Protein AF-A0A812X3U0-F1 (afdb_monomer)

Mean predicted aligned error: 18.57 Å

Foldseek 3Di:
DCPPLVVVVVVLVVVVVVLVVCVQPPPDLVVCVVVLVVVVVVVVVCCVPPHPVCVSDDVVSVVVVVVSSCVSPDDDDDPVVVVVVVVCVPVDPCVLVVLDPVLLLQLLQVLCVVVVQKDFLVSSLVSCVVVVPSSPVDDNVSSVVSSVCVLFQQFWDFPAADPVRTTMIGGDDDAPPQWGAGSQAIWGWDDDPVVQKIKIHAGDNYSVVNVVVNVVLVVDVVVDDPVVSQVVQVVHPRIHMGGHDPPDPDPDD

Radius of gyration: 24.04 Å; Cα contacts (8 Å, |Δi|>4): 235; chains: 1; bounding box: 62×51×61 Å

pLDDT: mean 70.03, std 18.99, range [29.39, 97.31]

Organism: Symbiodinium pilosum (NCBI:txid2952)

Solvent-accessible surface area (backbone atoms only — not comparable to full-atom values): 14625 Å² total; per-residue (Å²): 140,71,74,62,63,64,50,51,55,50,49,52,56,49,50,53,49,50,55,53,50,47,68,74,66,72,59,64,66,72,72,45,46,61,54,51,54,48,51,53,46,54,51,51,54,41,43,75,73,76,43,66,57,78,78,77,41,63,66,72,60,53,53,51,53,51,53,53,50,54,69,71,66,61,80,96,80,60,77,70,50,56,60,49,45,56,60,50,68,65,43,80,53,77,61,65,81,60,60,44,80,63,57,60,48,49,32,54,51,50,53,35,50,75,50,73,44,49,40,34,68,66,57,51,50,52,50,50,69,76,34,57,72,58,70,43,98,54,50,71,67,55,51,53,54,52,51,62,47,53,67,41,33,73,56,31,35,81,77,49,59,48,100,84,70,45,61,25,29,26,76,38,78,85,67,60,89,49,45,42,60,40,81,81,26,17,25,11,46,45,78,40,76,94,72,43,27,30,46,31,41,33,79,21,82,42,66,67,58,15,48,53,46,37,52,50,54,50,53,44,61,74,72,43,54,74,69,54,43,53,55,51,39,62,71,37,82,71,26,42,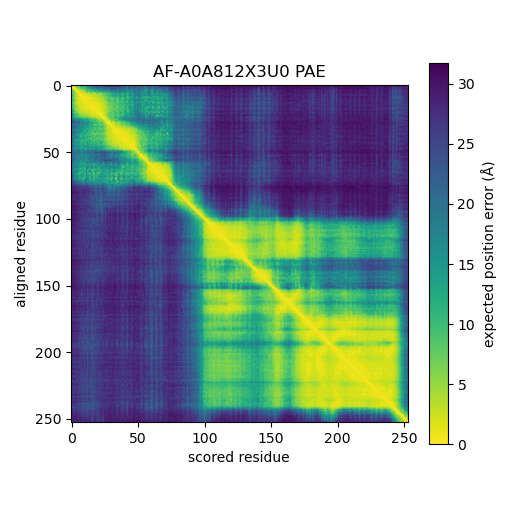77,43,80,47,78,76,75,81,72,80,78,82,126

Structure (mmCI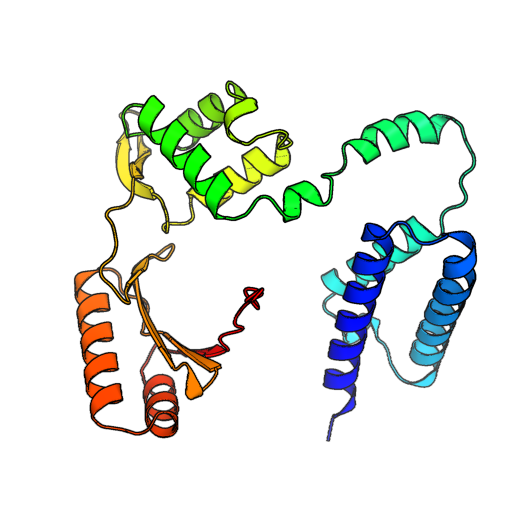F, N/CA/C/O backbone):
data_AF-A0A812X3U0-F1
#
_entry.id   AF-A0A812X3U0-F1
#
loop_
_atom_site.group_PDB
_atom_site.id
_atom_site.type_symbol
_atom_site.label_atom_id
_atom_site.label_alt_id
_atom_site.label_comp_id
_atom_site.label_asym_id
_atom_site.label_entity_id
_atom_site.label_seq_id
_atom_site.pdbx_PDB_ins_code
_atom_site.Cartn_x
_atom_site.Cartn_y
_atom_site.Cartn_z
_atom_site.occupancy
_atom_site.B_iso_or_equiv
_atom_site.auth_seq_id
_atom_site.auth_comp_id
_atom_site.auth_asym_id
_atom_site.auth_atom_id
_atom_site.pdbx_PDB_model_num
ATOM 1 N N . MET A 1 1 ? 21.342 22.285 -19.276 1.00 41.81 1 MET A N 1
ATOM 2 C CA . MET A 1 1 ? 22.183 21.533 -18.314 1.00 41.81 1 MET A CA 1
ATOM 3 C C . MET A 1 1 ? 21.825 21.965 -16.897 1.00 41.81 1 MET A C 1
ATOM 5 O O . MET A 1 1 ? 21.863 23.155 -16.640 1.00 41.81 1 MET A O 1
ATOM 9 N N . ALA A 1 2 ? 21.476 21.048 -15.987 1.00 39.25 2 ALA A N 1
ATOM 10 C CA . ALA A 1 2 ? 21.440 21.355 -14.547 1.00 39.25 2 ALA A CA 1
ATOM 11 C C . ALA A 1 2 ? 21.832 20.133 -13.682 1.00 39.25 2 ALA A C 1
ATOM 13 O O . ALA A 1 2 ? 21.031 19.660 -12.875 1.00 39.25 2 ALA A O 1
ATOM 14 N N . PRO A 1 3 ? 23.064 19.603 -13.827 1.00 46.22 3 PRO A N 1
ATOM 15 C CA . PRO A 1 3 ? 23.576 18.503 -12.998 1.00 46.22 3 PRO A CA 1
ATOM 16 C C . PRO A 1 3 ? 23.665 18.848 -11.495 1.00 46.22 3 PRO A C 1
ATOM 18 O O . PRO A 1 3 ? 23.732 17.954 -10.656 1.00 46.22 3 PRO A O 1
ATOM 21 N N . ALA A 1 4 ? 23.607 20.135 -11.135 1.00 50.34 4 ALA A N 1
ATOM 22 C CA . ALA A 1 4 ? 23.786 20.613 -9.766 1.00 50.34 4 ALA A CA 1
ATOM 23 C C . ALA A 1 4 ? 22.629 20.267 -8.801 1.00 50.34 4 ALA A C 1
ATOM 25 O O . ALA A 1 4 ? 22.883 19.940 -7.643 1.00 50.34 4 ALA A O 1
ATOM 26 N N . ARG A 1 5 ? 21.359 20.292 -9.243 1.00 51.72 5 ARG A N 1
ATOM 27 C CA . ARG A 1 5 ? 20.198 20.063 -8.346 1.00 51.72 5 ARG A CA 1
ATOM 28 C C . ARG A 1 5 ? 20.087 18.611 -7.875 1.00 51.72 5 ARG A C 1
ATOM 30 O O . ARG A 1 5 ? 19.814 18.356 -6.701 1.00 51.72 5 ARG A O 1
ATOM 37 N N . ASP A 1 6 ? 20.358 17.667 -8.771 1.00 59.75 6 ASP A N 1
ATOM 38 C CA . ASP A 1 6 ? 20.354 16.237 -8.451 1.00 59.75 6 ASP A CA 1
ATOM 39 C C . ASP A 1 6 ? 21.511 15.855 -7.525 1.00 59.75 6 ASP A C 1
ATOM 41 O O . ASP A 1 6 ? 21.340 15.040 -6.611 1.00 59.75 6 ASP A O 1
ATOM 45 N N . LEU A 1 7 ? 22.677 16.478 -7.720 1.00 56.06 7 LEU A N 1
ATOM 46 C CA . LEU A 1 7 ? 23.847 16.262 -6.876 1.00 56.06 7 LEU A CA 1
ATOM 47 C C . LEU A 1 7 ? 23.594 16.767 -5.449 1.00 56.06 7 LEU A C 1
ATOM 49 O O . LEU A 1 7 ? 23.842 16.045 -4.484 1.00 56.06 7 LEU A O 1
ATOM 53 N N . GLN A 1 8 ? 22.991 17.952 -5.314 1.00 54.44 8 GLN A N 1
ATOM 54 C CA . GLN A 1 8 ? 22.607 18.526 -4.022 1.00 54.44 8 GLN A CA 1
ATOM 55 C C . GLN A 1 8 ? 21.587 17.656 -3.277 1.00 54.44 8 GLN A C 1
ATOM 57 O O . GLN A 1 8 ? 21.724 17.428 -2.075 1.00 54.44 8 GLN A O 1
ATOM 62 N N . HIS A 1 9 ? 20.573 17.121 -3.967 1.00 60.66 9 HIS A N 1
ATOM 63 C CA . HIS A 1 9 ? 19.587 16.242 -3.333 1.00 60.66 9 HIS A CA 1
ATOM 64 C C . HIS A 1 9 ? 20.217 14.938 -2.819 1.00 60.66 9 HIS A C 1
ATOM 66 O O . HIS A 1 9 ? 19.921 14.485 -1.708 1.00 60.66 9 HIS A O 1
ATOM 72 N N . ARG A 1 10 ? 21.121 14.343 -3.606 1.00 64.38 10 ARG A N 1
ATOM 73 C CA . ARG A 1 10 ? 21.844 13.122 -3.223 1.00 64.38 10 ARG A CA 1
ATOM 74 C C . ARG A 1 10 ? 22.798 13.370 -2.056 1.00 64.38 10 ARG A C 1
ATOM 76 O O . ARG A 1 10 ? 22.776 12.586 -1.109 1.00 64.38 10 ARG A O 1
ATOM 83 N N . ALA A 1 11 ? 23.546 14.471 -2.081 1.00 63.50 11 ALA A N 1
ATOM 84 C CA . ALA A 1 11 ? 24.447 14.864 -0.999 1.00 63.50 11 ALA A CA 1
ATOM 85 C C . ALA A 1 11 ? 23.694 15.047 0.330 1.00 63.50 11 ALA A C 1
ATOM 87 O O . ALA A 1 11 ? 24.076 14.463 1.340 1.00 63.50 11 ALA A O 1
ATOM 88 N N . ARG A 1 12 ? 22.545 15.740 0.321 1.00 64.81 12 ARG A N 1
ATOM 89 C CA . ARG A 1 12 ? 21.693 15.933 1.514 1.00 64.81 12 ARG A CA 1
ATOM 90 C C . ARG A 1 12 ? 21.188 14.613 2.098 1.00 64.81 12 ARG A C 1
ATOM 92 O O . ARG A 1 12 ? 21.185 14.418 3.311 1.00 64.81 12 ARG A O 1
ATOM 99 N N . LYS A 1 13 ? 20.767 13.685 1.234 1.00 70.69 13 LYS A N 1
ATOM 100 C CA . LYS A 1 13 ? 20.283 12.364 1.657 1.00 70.69 13 LYS A CA 1
ATOM 101 C C . LYS A 1 13 ? 21.401 11.504 2.246 1.00 70.69 13 LYS A C 1
ATOM 103 O O . LYS A 1 13 ? 21.144 10.748 3.180 1.00 70.69 13 LYS A O 1
ATOM 108 N N . LEU A 1 14 ? 22.611 11.605 1.701 1.00 68.62 14 LEU A N 1
ATOM 109 C CA . LEU A 1 14 ? 23.792 10.928 2.234 1.00 68.62 14 LEU A CA 1
ATOM 110 C C . LEU A 1 14 ? 24.197 11.509 3.590 1.00 68.62 14 LEU A C 1
ATOM 112 O O . LEU A 1 14 ? 24.396 10.736 4.521 1.00 68.62 14 LEU A O 1
ATOM 116 N N . LEU A 1 15 ? 24.195 12.837 3.732 1.00 70.00 15 LEU A N 1
ATOM 117 C CA . LEU A 1 15 ? 24.482 13.512 4.998 1.00 70.00 15 LEU A CA 1
ATOM 118 C C . LEU A 1 15 ? 23.511 13.071 6.103 1.00 70.00 15 LEU A C 1
ATOM 120 O O . LEU A 1 15 ? 23.930 12.663 7.179 1.00 70.00 15 LEU A O 1
ATOM 124 N N . LEU A 1 16 ? 22.207 13.061 5.810 1.00 69.88 16 LEU A N 1
ATOM 125 C CA . LEU A 1 16 ? 21.189 12.631 6.770 1.00 69.88 16 LEU A CA 1
ATOM 126 C C . LEU A 1 16 ? 21.372 11.165 7.190 1.00 69.88 16 LEU A C 1
ATOM 128 O O . LEU A 1 16 ? 21.208 10.829 8.362 1.00 69.88 16 LEU A O 1
ATOM 132 N N . LYS A 1 17 ? 21.724 10.288 6.243 1.00 70.06 17 LYS A N 1
ATOM 133 C CA . LYS A 1 17 ? 22.013 8.880 6.536 1.00 70.06 17 LYS A CA 1
ATOM 134 C C . LYS A 1 17 ? 23.251 8.722 7.412 1.00 70.06 17 LYS A C 1
ATOM 136 O O . LYS A 1 17 ? 23.188 7.950 8.362 1.00 70.06 17 LYS A O 1
ATOM 141 N N . ALA A 1 18 ? 24.323 9.455 7.118 1.00 66.06 18 ALA A N 1
ATOM 142 C CA . ALA A 1 18 ? 25.551 9.431 7.906 1.00 66.06 18 ALA A CA 1
ATOM 143 C C . ALA A 1 18 ? 25.291 9.904 9.343 1.00 66.06 18 ALA A C 1
ATOM 145 O O . ALA A 1 18 ? 25.583 9.171 10.278 1.00 66.06 18 ALA A O 1
ATOM 146 N N . LEU A 1 19 ? 24.612 11.042 9.522 1.00 65.94 19 LEU A N 1
ATOM 147 C CA . LEU A 1 19 ? 24.246 11.568 10.845 1.00 65.94 19 LEU A CA 1
ATOM 148 C C . LEU A 1 19 ? 23.364 10.596 11.643 1.00 65.94 19 LEU A C 1
ATOM 150 O O . LEU A 1 19 ? 23.545 10.424 12.847 1.00 65.94 19 LEU A O 1
ATOM 154 N N . THR A 1 20 ? 22.417 9.934 10.973 1.00 65.50 20 THR A N 1
ATOM 155 C CA . THR A 1 20 ? 21.541 8.941 11.616 1.00 65.50 20 THR A CA 1
ATOM 156 C C . THR A 1 20 ? 22.320 7.687 12.018 1.00 65.50 20 THR A C 1
ATOM 158 O O . THR A 1 20 ? 22.124 7.169 13.117 1.00 65.50 20 THR A O 1
ATOM 161 N N . ALA A 1 21 ? 23.222 7.212 11.154 1.00 62.41 21 ALA A N 1
ATOM 162 C CA . ALA A 1 21 ? 24.090 6.076 11.444 1.00 62.41 21 ALA A CA 1
ATOM 163 C C . ALA A 1 21 ? 25.033 6.392 12.615 1.00 62.41 21 ALA A C 1
ATOM 165 O O . ALA A 1 21 ? 25.095 5.616 13.565 1.00 62.41 21 ALA A O 1
ATOM 166 N N . TRP A 1 22 ? 25.660 7.568 12.618 1.00 67.94 22 TRP A N 1
ATOM 167 C CA . TRP A 1 22 ? 26.539 8.015 13.699 1.00 67.94 22 TRP A CA 1
ATOM 168 C C . TRP A 1 22 ? 25.813 8.113 15.041 1.00 67.94 22 TRP A C 1
ATOM 170 O O . TRP A 1 22 ? 26.309 7.592 16.036 1.00 67.94 22 TRP A O 1
ATOM 180 N N . ARG A 1 23 ? 24.584 8.650 15.057 1.00 59.56 23 ARG A N 1
ATOM 181 C CA . ARG A 1 23 ? 23.727 8.672 16.255 1.00 59.56 23 ARG A CA 1
ATOM 182 C C . ARG A 1 23 ? 23.430 7.273 16.805 1.00 59.56 23 ARG A C 1
ATOM 184 O O . ARG A 1 23 ? 23.295 7.113 18.011 1.00 59.56 23 ARG A O 1
ATOM 191 N N . SER A 1 24 ? 23.287 6.274 15.934 1.00 58.16 24 SER A N 1
ATOM 192 C CA . SER A 1 24 ? 22.957 4.900 16.342 1.00 58.16 24 SER A CA 1
ATOM 193 C C . SER A 1 24 ? 24.149 4.077 16.841 1.00 58.16 24 SER A C 1
ATOM 195 O O . SER A 1 24 ? 23.932 3.098 17.542 1.00 58.16 24 SER A O 1
ATOM 197 N N . HIS A 1 25 ? 25.381 4.469 16.503 1.00 60.94 25 HIS A N 1
ATOM 198 C CA . HIS A 1 25 ? 26.594 3.695 16.797 1.00 60.94 25 HIS A CA 1
ATOM 199 C C . HIS A 1 25 ? 27.421 4.259 17.967 1.00 60.94 25 HIS A C 1
ATOM 201 O O . HIS A 1 25 ? 28.509 3.762 18.225 1.00 60.94 25 HIS A O 1
ATOM 207 N N . GLY A 1 26 ? 26.919 5.274 18.685 1.00 53.22 26 GLY A N 1
ATOM 208 C CA . GLY A 1 26 ? 27.548 5.758 19.923 1.00 53.22 26 GLY A CA 1
ATOM 209 C C . GLY A 1 26 ? 28.951 6.341 19.738 1.00 53.22 26 GLY A C 1
ATOM 210 O O . GLY A 1 26 ? 29.764 6.260 20.652 1.00 53.22 26 GLY A O 1
ATOM 211 N N . PHE A 1 27 ? 29.243 6.893 18.558 1.00 61.78 27 PHE A N 1
ATOM 212 C CA . PHE A 1 27 ? 30.541 7.499 18.280 1.00 61.78 27 PHE A CA 1
ATOM 213 C C . PHE A 1 27 ? 30.833 8.672 19.222 1.00 61.78 27 PHE A C 1
ATOM 215 O O . PHE A 1 27 ? 29.923 9.415 19.594 1.00 61.78 27 PHE A O 1
ATOM 222 N N . ASP A 1 28 ? 32.116 8.841 19.545 1.00 61.19 28 ASP A N 1
ATOM 223 C CA . ASP A 1 28 ? 32.631 9.929 20.370 1.00 61.19 28 ASP A CA 1
ATOM 224 C C . ASP A 1 28 ? 32.168 11.297 19.836 1.00 61.19 28 ASP A C 1
ATOM 226 O O . ASP A 1 28 ? 32.542 11.750 18.747 1.00 61.19 28 ASP A O 1
ATOM 230 N N . CYS A 1 29 ? 31.298 11.934 20.618 1.00 54.72 29 CYS A N 1
ATOM 231 C CA . CYS A 1 29 ? 30.675 13.210 20.299 1.00 54.72 29 CYS A CA 1
ATOM 232 C C . CYS A 1 29 ? 31.707 14.337 20.148 1.00 54.72 29 CYS A C 1
ATOM 234 O O . CYS A 1 29 ? 31.461 15.284 19.395 1.00 54.72 29 CYS A O 1
ATOM 236 N N . ASP A 1 30 ? 32.862 14.230 20.811 1.00 55.75 30 ASP A N 1
ATOM 237 C CA . ASP A 1 30 ? 33.890 15.268 20.817 1.00 55.75 30 ASP A CA 1
ATOM 238 C C . ASP A 1 30 ? 34.722 15.229 19.535 1.00 55.75 30 ASP A C 1
ATOM 240 O O . ASP A 1 30 ? 34.936 16.270 18.909 1.00 55.75 30 ASP A O 1
ATOM 244 N N . ALA A 1 31 ? 35.062 14.029 19.061 1.00 56.62 31 ALA A N 1
ATOM 245 C CA . ALA A 1 31 ? 35.708 13.822 17.766 1.00 56.62 31 ALA A CA 1
ATOM 246 C C . ALA A 1 31 ? 34.801 14.225 16.583 1.00 56.62 31 ALA A C 1
ATOM 248 O O . ALA A 1 31 ? 35.265 14.756 15.570 1.00 56.62 31 ALA A O 1
ATOM 249 N N . ILE A 1 32 ? 33.485 14.018 16.709 1.00 60.34 32 ILE A N 1
ATOM 250 C CA . ILE A 1 32 ? 32.504 14.340 15.662 1.00 60.34 32 ILE A CA 1
ATOM 251 C C . ILE A 1 32 ? 32.190 15.838 15.594 1.00 60.34 32 ILE A C 1
ATOM 253 O O . ILE A 1 32 ? 31.901 16.350 14.510 1.00 60.34 32 ILE A O 1
ATOM 257 N N . ARG A 1 33 ? 32.275 16.568 16.709 1.00 62.50 33 ARG A N 1
ATOM 258 C CA . ARG A 1 33 ? 31.980 18.007 16.767 1.00 62.50 33 ARG A CA 1
ATOM 259 C C . ARG A 1 33 ? 32.815 18.820 15.779 1.00 62.50 33 ARG A C 1
ATOM 261 O O . ARG A 1 33 ? 32.239 19.585 15.009 1.00 62.50 33 ARG A O 1
ATOM 268 N N . HIS A 1 34 ? 34.121 18.570 15.694 1.00 61.38 34 HIS A N 1
ATOM 269 C CA . HIS A 1 34 ? 34.990 19.248 14.724 1.00 61.38 34 HIS A CA 1
ATOM 270 C C . HIS A 1 34 ? 34.567 18.976 13.265 1.00 61.38 34 HIS A C 1
ATOM 272 O O . HIS A 1 34 ? 34.564 19.877 12.424 1.00 61.38 34 HIS A O 1
ATOM 278 N N . ILE A 1 35 ? 34.140 17.743 12.963 1.00 67.31 35 ILE A N 1
ATOM 279 C CA . ILE A 1 35 ? 33.650 17.346 11.633 1.00 67.31 35 ILE A CA 1
ATOM 280 C C . ILE A 1 35 ? 32.312 18.032 11.323 1.00 67.31 35 ILE A C 1
ATOM 282 O O . ILE A 1 35 ? 32.120 18.535 10.216 1.00 67.31 35 ILE A O 1
ATOM 286 N N . LEU A 1 36 ? 31.390 18.098 12.286 1.00 66.12 36 LEU A N 1
ATOM 287 C CA . LEU A 1 36 ? 30.095 18.763 12.119 1.00 66.12 36 LEU A CA 1
ATOM 288 C C . LEU A 1 36 ? 30.241 20.274 11.944 1.00 66.12 36 LEU A C 1
ATOM 290 O O . LEU A 1 36 ? 29.594 20.852 11.071 1.00 66.12 36 LEU A O 1
ATOM 294 N N . GLU A 1 37 ? 31.124 20.906 12.711 1.00 72.25 37 GLU A N 1
ATOM 295 C CA . GLU A 1 37 ? 31.462 22.321 12.565 1.00 72.25 37 GLU A CA 1
ATOM 296 C C . GLU A 1 37 ? 32.106 22.611 11.208 1.00 72.25 37 GLU A C 1
ATOM 298 O O . GLU A 1 37 ? 31.816 23.640 10.593 1.00 72.25 37 GLU A O 1
ATOM 303 N N . HIS A 1 38 ? 32.962 21.708 10.721 1.00 69.19 38 HIS A N 1
ATOM 304 C CA . HIS A 1 38 ? 33.550 21.803 9.390 1.00 69.19 38 HIS A CA 1
ATOM 305 C C . HIS A 1 38 ? 32.480 21.676 8.296 1.00 69.19 38 HIS A C 1
ATOM 307 O O . HIS A 1 38 ? 32.403 22.525 7.412 1.00 69.19 38 HIS A O 1
ATOM 313 N N . VAL A 1 39 ? 31.586 20.686 8.383 1.00 66.94 39 VAL A N 1
ATOM 314 C CA . VAL A 1 39 ? 30.465 20.507 7.444 1.00 66.94 39 VAL A CA 1
ATOM 315 C C . VAL A 1 39 ? 29.526 21.716 7.457 1.00 66.94 39 VAL A C 1
ATOM 317 O O . VAL A 1 39 ? 29.108 22.185 6.401 1.00 66.94 39 VAL A O 1
ATOM 320 N N . GLN A 1 40 ? 29.207 22.261 8.631 1.00 68.31 40 GLN A N 1
ATOM 321 C CA . GLN A 1 40 ? 28.358 23.445 8.753 1.00 68.31 40 GLN A CA 1
ATOM 322 C C . GLN A 1 40 ? 29.026 24.696 8.165 1.00 68.31 40 GLN A C 1
ATOM 324 O O . GLN A 1 40 ? 28.335 25.541 7.594 1.00 68.31 40 GLN A O 1
ATOM 329 N N . ARG A 1 41 ? 30.353 24.829 8.290 1.00 72.00 41 ARG A N 1
ATOM 330 C CA . ARG A 1 41 ? 31.131 25.876 7.609 1.00 72.00 41 ARG A CA 1
ATOM 331 C C . ARG A 1 41 ? 31.090 25.698 6.092 1.00 72.00 41 ARG A C 1
ATOM 333 O O . ARG A 1 41 ? 30.689 26.623 5.404 1.00 72.00 41 ARG A O 1
ATOM 340 N N . GLN A 1 42 ? 31.343 24.492 5.584 1.00 63.81 42 GLN A N 1
ATOM 341 C CA . GLN A 1 42 ? 31.272 24.184 4.148 1.00 63.81 42 GLN A CA 1
ATOM 342 C C . GLN A 1 42 ? 29.881 24.452 3.547 1.00 63.81 42 GLN A C 1
ATOM 344 O O . GLN A 1 42 ? 29.774 24.963 2.435 1.00 63.81 42 GLN A O 1
ATOM 349 N N . ILE A 1 43 ? 28.804 24.149 4.283 1.00 63.94 43 ILE A N 1
ATOM 350 C CA . ILE A 1 43 ? 27.432 24.470 3.858 1.00 63.94 43 ILE A CA 1
ATOM 351 C C . ILE A 1 43 ? 27.230 25.987 3.782 1.00 63.94 43 ILE A C 1
ATOM 353 O O . ILE A 1 43 ? 26.696 26.463 2.784 1.00 63.94 43 ILE A O 1
ATOM 357 N N . ARG A 1 44 ? 27.680 26.742 4.793 1.00 66.44 44 ARG A N 1
ATOM 358 C CA . ARG A 1 44 ? 27.586 28.212 4.809 1.00 66.44 44 ARG A CA 1
ATOM 359 C C . ARG A 1 44 ? 28.392 28.855 3.681 1.00 66.44 44 ARG A C 1
ATOM 361 O O . ARG A 1 44 ? 27.860 29.698 2.965 1.00 66.44 44 ARG A O 1
ATOM 368 N N . ASP A 1 45 ? 29.626 28.410 3.471 1.00 65.44 45 ASP A N 1
ATOM 369 C CA . ASP A 1 45 ? 30.496 28.911 2.404 1.00 65.44 45 ASP A CA 1
ATOM 370 C C . ASP A 1 45 ? 29.900 28.618 1.020 1.00 65.44 45 ASP A C 1
ATOM 372 O O . ASP A 1 45 ? 29.939 29.456 0.120 1.00 65.44 45 ASP A O 1
ATOM 376 N N . PHE A 1 46 ? 29.288 27.443 0.846 1.00 57.59 46 PHE A N 1
ATOM 377 C CA . PHE A 1 46 ? 28.594 27.079 -0.385 1.00 57.59 46 PHE A CA 1
ATOM 378 C C . PHE A 1 46 ? 27.311 27.902 -0.604 1.00 57.59 46 PHE A C 1
ATOM 380 O O . PHE A 1 46 ? 27.048 28.332 -1.729 1.00 57.59 46 PHE A O 1
ATOM 387 N N . GLU A 1 47 ? 26.526 28.158 0.449 1.00 60.00 47 GLU A N 1
ATOM 388 C CA . GLU A 1 47 ? 25.348 29.039 0.398 1.00 60.00 47 GLU A CA 1
ATOM 389 C C . GLU A 1 47 ? 25.708 30.470 -0.002 1.00 60.00 47 GLU A C 1
ATOM 391 O O . GLU A 1 47 ? 24.996 31.076 -0.803 1.00 60.00 47 GLU A O 1
ATOM 396 N N . GLN A 1 48 ? 26.830 30.983 0.508 1.00 60.91 48 GLN A N 1
ATOM 397 C CA . GLN A 1 48 ? 27.334 32.317 0.188 1.00 60.91 48 GLN A CA 1
ATOM 398 C C . GLN A 1 48 ? 27.909 32.416 -1.232 1.00 60.91 48 GLN A C 1
ATOM 400 O O . GLN A 1 48 ? 27.753 33.451 -1.874 1.00 60.91 48 GLN A O 1
ATOM 405 N N . ARG A 1 49 ? 28.572 31.363 -1.733 1.00 55.69 49 ARG A N 1
ATOM 406 C CA . ARG A 1 49 ? 29.308 31.403 -3.012 1.00 55.69 49 ARG A CA 1
ATOM 407 C C . ARG A 1 49 ? 28.524 30.904 -4.229 1.00 55.69 49 ARG A C 1
ATOM 409 O O . ARG A 1 49 ? 28.815 31.354 -5.331 1.00 55.69 49 ARG A O 1
ATOM 416 N N . ALA A 1 50 ? 27.594 29.953 -4.079 1.00 51.72 50 ALA A N 1
ATOM 417 C CA . ALA A 1 50 ? 27.084 29.181 -5.224 1.00 51.72 50 ALA A CA 1
ATOM 418 C C . ALA A 1 50 ? 25.564 28.915 -5.261 1.00 51.72 50 ALA A C 1
ATOM 420 O O . ALA A 1 50 ? 25.076 28.403 -6.273 1.00 51.72 50 ALA A O 1
ATOM 421 N N . GLY A 1 51 ? 24.777 29.252 -4.231 1.00 51.25 51 GLY A N 1
ATOM 422 C CA . GLY A 1 51 ? 23.317 29.219 -4.371 1.00 51.25 51 GLY A CA 1
ATOM 423 C C . GLY A 1 51 ? 22.494 29.186 -3.086 1.00 51.25 51 GLY A C 1
ATOM 424 O O . GLY A 1 51 ? 22.870 28.594 -2.079 1.00 51.25 51 GLY A O 1
ATOM 425 N N . GLN A 1 52 ? 21.290 29.758 -3.184 1.00 55.38 52 GLN A N 1
ATOM 426 C CA . GLN A 1 52 ? 20.257 29.803 -2.146 1.00 55.38 52 GLN A CA 1
ATOM 427 C C . GLN A 1 52 ? 19.683 28.395 -1.863 1.00 55.38 52 GLN A C 1
ATOM 429 O O . GLN A 1 52 ? 18.615 28.019 -2.354 1.00 55.38 52 GLN A O 1
ATOM 434 N N . LEU A 1 53 ? 20.393 27.581 -1.073 1.00 52.25 53 LEU A N 1
ATOM 435 C CA . LEU A 1 53 ? 19.985 26.217 -0.687 1.00 52.25 53 LEU A CA 1
ATOM 436 C C . LEU A 1 53 ? 18.597 26.161 -0.038 1.00 52.25 53 LEU A C 1
ATOM 438 O O . LEU A 1 53 ? 17.859 25.204 -0.282 1.00 52.25 53 LEU A O 1
ATOM 442 N N . HIS A 1 54 ? 18.237 27.189 0.733 1.00 50.09 54 HIS A N 1
ATOM 443 C CA . HIS A 1 54 ? 16.923 27.340 1.360 1.00 50.09 54 HIS A CA 1
ATOM 444 C C . HIS A 1 54 ? 15.776 27.464 0.339 1.00 50.09 54 HIS A C 1
ATOM 446 O O . HIS A 1 54 ? 14.665 27.032 0.632 1.00 50.09 54 HIS A O 1
ATOM 452 N N . LEU A 1 55 ? 16.039 27.965 -0.877 1.00 46.50 55 LEU A N 1
ATOM 453 C CA . LEU A 1 55 ? 15.052 28.032 -1.966 1.00 46.50 55 LEU A CA 1
ATOM 454 C C . LEU A 1 55 ? 14.996 26.750 -2.813 1.00 46.50 55 LEU A C 1
ATOM 456 O O . LEU A 1 55 ? 13.994 26.481 -3.471 1.00 46.50 55 LEU A O 1
ATOM 460 N N . ALA A 1 56 ? 16.057 25.937 -2.809 1.00 46.94 56 ALA A N 1
ATOM 461 C CA . ALA A 1 56 ? 16.167 24.706 -3.602 1.00 46.94 56 ALA A CA 1
ATOM 462 C C . ALA A 1 56 ? 15.854 23.417 -2.806 1.00 46.94 56 ALA A C 1
ATOM 464 O O . ALA A 1 56 ? 16.121 22.303 -3.274 1.00 46.94 56 ALA A O 1
ATOM 465 N N . ALA A 1 57 ? 15.316 23.539 -1.592 1.00 47.66 57 ALA A N 1
ATOM 466 C CA . ALA A 1 57 ? 14.846 22.437 -0.759 1.00 47.66 57 ALA A CA 1
ATOM 467 C C . ALA A 1 57 ? 13.389 22.686 -0.345 1.00 47.66 57 ALA A C 1
ATOM 469 O O . ALA A 1 57 ? 13.013 23.810 -0.039 1.00 47.66 57 ALA A O 1
ATOM 470 N N . SER A 1 58 ? 12.551 21.643 -0.280 1.00 54.31 58 SER A N 1
ATOM 471 C CA . SER A 1 58 ? 11.254 21.785 0.394 1.00 54.31 58 SER A CA 1
ATOM 472 C C . SER A 1 58 ? 11.513 22.169 1.854 1.00 54.31 58 SER A C 1
ATOM 474 O O . SER A 1 58 ? 12.273 21.452 2.517 1.00 54.31 58 SER A O 1
ATOM 476 N N . ALA A 1 59 ? 10.867 23.223 2.360 1.00 50.41 59 ALA A N 1
ATOM 477 C CA . ALA A 1 59 ? 11.072 23.782 3.705 1.00 50.41 59 ALA A CA 1
ATOM 478 C C . ALA A 1 59 ? 11.189 22.716 4.816 1.00 50.41 59 ALA A C 1
ATOM 480 O O . ALA A 1 59 ? 12.035 22.803 5.701 1.00 50.41 59 ALA A O 1
ATOM 481 N N . LYS A 1 60 ? 10.415 21.630 4.703 1.00 47.28 60 LYS A N 1
ATOM 482 C CA . LYS A 1 60 ? 10.405 20.489 5.630 1.00 47.28 60 LYS A CA 1
ATOM 483 C C . LYS A 1 60 ? 11.753 19.769 5.793 1.00 47.28 60 LYS A C 1
ATOM 485 O O . LYS A 1 60 ? 12.080 19.328 6.889 1.00 47.28 60 LYS A O 1
ATOM 490 N N . VAL A 1 61 ? 12.523 19.611 4.717 1.00 54.69 61 VAL A N 1
ATOM 491 C CA . VAL A 1 61 ? 13.811 18.888 4.750 1.00 54.69 61 VAL A CA 1
ATOM 492 C C . VAL A 1 61 ? 14.913 19.783 5.306 1.00 54.69 61 VAL A C 1
ATOM 494 O O . VAL A 1 61 ? 15.756 19.310 6.063 1.00 54.69 61 VAL A O 1
ATOM 497 N N . TRP A 1 62 ? 14.874 21.074 4.980 1.00 58.06 62 TRP A N 1
ATOM 498 C CA . TRP A 1 62 ? 15.807 22.057 5.521 1.00 58.06 62 TRP A CA 1
ATOM 499 C C . TRP A 1 62 ? 15.645 22.217 7.036 1.00 58.06 62 TRP A C 1
ATOM 501 O O . TRP A 1 62 ? 16.617 22.090 7.778 1.00 58.06 62 TRP A O 1
ATOM 511 N N . LEU A 1 63 ? 14.398 22.334 7.502 1.00 57.81 63 LEU A N 1
ATOM 512 C CA . LEU A 1 63 ? 14.069 22.372 8.928 1.00 57.81 63 LEU A CA 1
ATOM 513 C C . LEU A 1 63 ? 14.537 21.116 9.678 1.00 57.81 63 LEU A C 1
ATOM 515 O O . LEU A 1 63 ? 15.004 21.211 10.809 1.00 57.81 63 LEU A O 1
ATOM 519 N N . ALA A 1 64 ? 14.455 19.935 9.056 1.00 63.56 64 ALA A N 1
ATOM 520 C CA . ALA A 1 64 ? 14.926 18.694 9.671 1.00 63.56 64 ALA A CA 1
ATOM 521 C C . ALA A 1 64 ? 16.456 18.656 9.833 1.00 63.56 64 ALA A C 1
ATOM 523 O O . ALA A 1 64 ? 16.950 18.171 10.850 1.00 63.56 64 ALA A O 1
ATOM 524 N N . ILE A 1 65 ? 17.199 19.186 8.855 1.00 62.31 65 ILE A N 1
ATOM 525 C CA . ILE A 1 65 ? 18.665 19.282 8.909 1.00 62.31 65 ILE A CA 1
ATOM 526 C C . ILE A 1 65 ? 19.091 20.291 9.980 1.00 62.31 65 ILE A C 1
ATOM 528 O O . ILE A 1 65 ? 19.935 19.967 10.813 1.00 62.31 65 ILE A O 1
ATOM 532 N N . GLN A 1 66 ? 18.468 21.474 10.010 1.00 62.69 66 GLN A N 1
ATOM 533 C CA . GLN A 1 66 ? 18.749 22.489 11.027 1.00 62.69 66 GLN A CA 1
ATOM 534 C C . GLN A 1 66 ? 18.463 21.965 12.437 1.00 62.69 66 GLN A C 1
ATOM 536 O O . GLN A 1 66 ? 19.332 22.038 13.299 1.00 62.69 66 GLN A O 1
ATOM 541 N N . LYS A 1 67 ? 17.300 21.339 12.659 1.00 64.38 67 LYS A N 1
ATOM 542 C CA . LYS A 1 67 ? 16.929 20.784 13.970 1.00 64.38 67 LYS A CA 1
ATOM 543 C C . LYS A 1 67 ? 17.911 19.713 14.455 1.00 64.38 67 LYS A C 1
ATOM 545 O O . LYS A 1 67 ? 18.235 19.674 15.639 1.00 64.38 67 LYS A O 1
ATOM 550 N N . ALA A 1 68 ? 18.395 18.857 13.553 1.00 62.88 68 ALA A N 1
ATOM 551 C CA . ALA A 1 68 ? 19.382 17.835 13.890 1.00 62.88 68 ALA A CA 1
ATOM 552 C C . ALA A 1 68 ? 20.744 18.443 14.258 1.00 62.88 68 ALA A C 1
ATOM 554 O O . ALA A 1 68 ? 21.351 18.009 15.231 1.00 62.88 68 ALA A O 1
ATOM 555 N N . LEU A 1 69 ? 21.198 19.467 13.529 1.00 63.59 69 LEU A N 1
ATOM 556 C CA . LEU A 1 69 ? 22.456 20.159 13.821 1.00 63.59 69 LEU A CA 1
ATOM 557 C C . LEU A 1 69 ? 22.389 20.941 15.136 1.00 63.59 69 LEU A C 1
ATOM 559 O O . LEU A 1 69 ? 23.273 20.794 15.971 1.00 63.59 69 LEU A O 1
ATOM 563 N N . THR A 1 70 ? 21.321 21.707 15.368 1.00 63.88 70 THR A N 1
ATOM 564 C CA . THR A 1 70 ? 21.137 22.457 16.619 1.00 63.88 70 THR A CA 1
ATOM 565 C C . THR A 1 70 ? 21.097 21.527 17.830 1.00 63.88 70 THR A C 1
ATOM 567 O O . THR A 1 70 ? 21.716 21.820 18.845 1.00 63.88 70 THR A O 1
ATOM 570 N N . SER A 1 71 ? 20.438 20.369 17.711 1.00 61.72 71 SER A N 1
ATOM 571 C CA . SER A 1 71 ? 20.396 19.365 18.781 1.00 61.72 71 SER A CA 1
ATOM 572 C C . SER A 1 71 ? 21.757 18.732 19.086 1.00 61.72 71 SER A C 1
ATOM 574 O O . S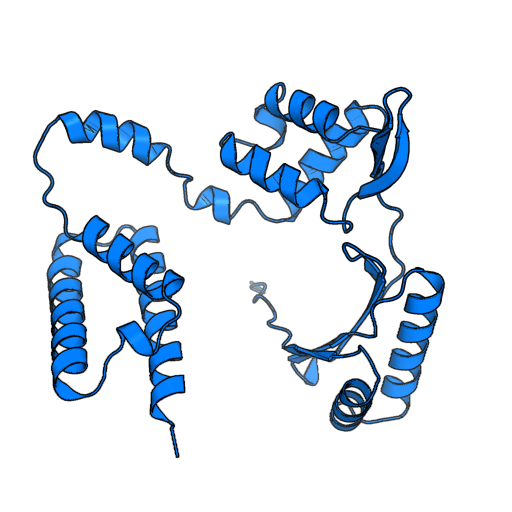ER A 1 71 ? 21.939 18.241 20.195 1.00 61.72 71 SER A O 1
ATOM 576 N N . LEU A 1 72 ? 22.676 18.687 18.119 1.00 57.38 72 LEU A N 1
ATOM 577 C CA . LEU A 1 72 ? 24.016 18.115 18.295 1.00 57.38 72 LEU A CA 1
ATOM 578 C C . LEU A 1 72 ? 25.033 19.143 18.808 1.00 57.38 72 LEU A C 1
ATOM 580 O O . LEU A 1 72 ? 26.054 18.753 19.361 1.00 57.38 72 LEU A O 1
ATOM 584 N N . LEU A 1 73 ? 24.755 20.437 18.628 1.00 53.59 73 LEU A N 1
ATOM 585 C CA . LEU A 1 73 ? 25.664 21.537 18.959 1.00 53.59 73 LEU A CA 1
ATOM 586 C C . LEU A 1 73 ? 25.315 22.267 20.268 1.00 53.59 73 LEU A C 1
ATOM 588 O O . LEU A 1 73 ? 26.057 23.162 20.664 1.00 53.59 73 LEU A O 1
ATOM 592 N N . GLN A 1 74 ? 24.206 21.936 20.943 1.00 59.41 74 GLN A N 1
ATOM 593 C CA . GLN A 1 74 ? 23.847 22.597 22.204 1.00 59.41 74 GLN A CA 1
ATOM 594 C C . GLN A 1 74 ? 24.813 22.221 23.351 1.00 59.41 74 GLN A C 1
ATOM 596 O O . GLN A 1 74 ? 25.017 21.029 23.603 1.00 59.41 74 GLN A O 1
ATOM 601 N N . PRO A 1 75 ? 25.383 23.209 24.074 1.00 44.66 75 PRO A N 1
ATOM 602 C CA . PRO A 1 75 ? 26.231 22.964 25.239 1.00 44.66 75 PRO A CA 1
ATOM 603 C C . PRO A 1 75 ? 25.434 22.325 26.381 1.00 44.66 75 PRO A C 1
ATOM 605 O O . PRO A 1 75 ? 24.396 22.839 26.794 1.00 44.66 75 PRO A O 1
ATOM 608 N N . ARG A 1 76 ? 25.938 21.209 26.918 1.00 49.41 76 ARG A N 1
ATOM 609 C CA . ARG A 1 76 ? 25.400 20.556 28.119 1.00 49.41 76 ARG A CA 1
ATOM 610 C C . ARG A 1 76 ? 25.746 21.378 29.363 1.00 49.41 76 ARG A C 1
ATOM 612 O O . ARG A 1 76 ? 26.752 21.091 29.999 1.00 49.41 76 ARG A O 1
ATOM 619 N N . GLN A 1 77 ? 24.940 22.371 29.723 1.00 42.75 77 GLN A N 1
ATOM 620 C CA . GLN A 1 77 ? 24.995 22.958 31.065 1.00 42.75 77 GLN A CA 1
ATOM 621 C C . GLN A 1 77 ? 23.595 23.284 31.571 1.00 42.75 77 GLN A C 1
ATOM 623 O O . GLN A 1 77 ? 23.008 24.272 31.144 1.00 42.75 77 GLN A O 1
ATOM 628 N N . THR A 1 78 ? 23.077 22.410 32.438 1.00 41.94 78 THR A N 1
ATOM 629 C CA . THR A 1 78 ? 22.277 22.658 33.660 1.00 41.94 78 THR A CA 1
ATOM 630 C C . THR A 1 78 ? 21.509 21.386 34.025 1.00 41.94 78 THR A C 1
ATOM 632 O O . THR A 1 78 ? 21.093 20.625 33.153 1.00 41.94 78 THR A O 1
ATOM 635 N N . GLU A 1 79 ? 21.357 21.135 35.323 1.00 47.34 79 GLU A N 1
ATOM 636 C CA . GLU A 1 79 ? 20.754 19.929 35.915 1.00 47.34 79 GLU A CA 1
ATOM 637 C C . GLU A 1 79 ? 19.257 19.754 35.570 1.00 47.34 79 GLU A C 1
ATOM 639 O O . GLU A 1 79 ? 18.736 18.642 35.599 1.00 47.34 79 GLU A O 1
ATOM 644 N N . GLU A 1 80 ? 18.579 20.794 35.065 1.00 42.59 80 GLU A N 1
ATOM 645 C CA . GLU A 1 80 ? 17.265 20.667 34.397 1.00 42.59 80 GLU A CA 1
ATOM 646 C C . GLU A 1 80 ? 17.322 19.795 33.125 1.00 42.59 80 GLU A C 1
ATOM 648 O O . GLU A 1 80 ? 16.324 19.211 32.682 1.00 42.59 80 GLU A O 1
ATOM 653 N N . GLY A 1 81 ? 18.525 19.642 32.568 1.00 39.38 81 GLY A N 1
ATOM 654 C CA . GLY A 1 81 ? 18.857 18.729 31.492 1.00 39.38 81 GLY A CA 1
ATOM 655 C C . GLY A 1 81 ? 18.684 17.260 31.863 1.00 39.38 81 GLY A C 1
ATOM 656 O O . GLY A 1 81 ? 18.403 16.480 30.964 1.00 39.38 81 GLY A O 1
ATOM 657 N N . GLU A 1 82 ? 18.763 16.846 33.132 1.00 38.12 82 GLU A N 1
ATOM 658 C CA . GLU A 1 82 ? 18.528 15.440 33.500 1.00 38.12 82 GLU A CA 1
ATOM 659 C C . GLU A 1 82 ? 17.047 15.069 33.467 1.00 38.12 82 GLU A C 1
ATOM 661 O O . GLU A 1 82 ? 16.702 13.999 32.964 1.00 38.12 82 GLU A O 1
ATOM 666 N N . VAL A 1 83 ? 16.152 15.983 33.853 1.00 43.25 83 VAL A N 1
ATOM 667 C CA . VAL A 1 83 ? 14.699 15.786 33.710 1.00 43.25 83 VAL A CA 1
ATOM 668 C C . VAL A 1 83 ? 14.295 15.837 32.231 1.00 43.25 83 VAL A C 1
ATOM 670 O O . VAL A 1 83 ? 13.464 15.044 31.776 1.00 43.25 83 VAL A O 1
ATOM 673 N N . ALA A 1 84 ? 14.937 16.699 31.435 1.00 41.84 84 ALA A N 1
ATOM 674 C CA . ALA A 1 84 ? 14.769 16.719 29.983 1.00 41.84 84 ALA A CA 1
ATOM 675 C C . ALA A 1 84 ? 15.378 15.479 29.302 1.00 41.84 84 ALA A C 1
ATOM 677 O O . ALA A 1 84 ? 14.787 14.970 28.356 1.00 41.84 84 ALA A O 1
ATOM 678 N N . ILE A 1 85 ? 16.495 14.93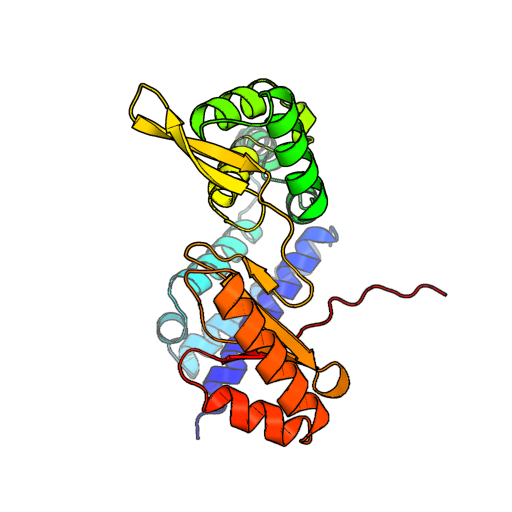4 29.799 1.00 41.19 85 ILE A N 1
ATOM 679 C CA . ILE A 1 85 ? 17.111 13.676 29.346 1.00 41.19 85 ILE A CA 1
ATOM 680 C C . ILE A 1 85 ? 16.277 12.476 29.793 1.00 41.19 85 ILE A C 1
ATOM 682 O O . ILE A 1 85 ? 16.230 11.501 29.059 1.00 41.19 85 ILE A O 1
ATOM 686 N N . GLN A 1 86 ? 15.547 12.519 30.906 1.00 42.09 86 GLN A N 1
ATOM 687 C CA . GLN A 1 86 ? 14.577 11.476 31.255 1.00 42.09 86 GLN A CA 1
ATOM 688 C C . GLN A 1 86 ? 13.334 11.544 30.360 1.00 42.09 86 GLN A C 1
ATOM 690 O O . GLN A 1 86 ? 12.882 10.509 29.871 1.00 42.09 86 GLN A O 1
ATOM 695 N N . ARG A 1 87 ? 12.857 12.750 30.022 1.00 38.34 87 ARG A N 1
ATOM 696 C CA . ARG A 1 87 ? 11.787 12.954 29.026 1.00 38.34 87 ARG A CA 1
ATOM 697 C C . ARG A 1 87 ? 12.238 12.691 27.577 1.00 38.34 87 ARG A C 1
ATOM 699 O O . ARG A 1 87 ? 11.416 12.319 26.750 1.00 38.34 87 ARG A O 1
ATOM 706 N N . LEU A 1 88 ? 13.532 12.805 27.259 1.00 39.75 88 LEU A N 1
ATOM 707 C CA . LEU A 1 88 ? 14.116 12.509 25.937 1.00 39.75 88 LEU A CA 1
ATOM 708 C C . LEU A 1 88 ? 14.733 11.105 25.829 1.00 39.75 88 LEU A C 1
ATOM 710 O O . LEU A 1 88 ? 14.897 10.611 24.717 1.00 39.75 88 LEU A O 1
ATOM 714 N N . ARG A 1 89 ? 15.006 10.408 26.940 1.00 38.34 89 ARG A N 1
ATOM 715 C CA . ARG A 1 89 ? 15.199 8.944 26.985 1.00 38.34 89 ARG A CA 1
ATOM 716 C C . ARG A 1 89 ? 13.886 8.212 26.699 1.00 38.34 89 ARG A C 1
ATOM 718 O O . ARG A 1 89 ? 13.927 7.077 26.242 1.00 38.34 89 ARG A O 1
ATOM 725 N N . GLN A 1 90 ? 12.750 8.888 26.889 1.00 38.88 90 GLN A N 1
ATOM 726 C CA . GLN A 1 90 ? 11.436 8.480 26.385 1.00 38.88 90 GLN A CA 1
ATOM 727 C C . GLN A 1 90 ? 11.172 8.911 24.929 1.00 38.88 90 GLN A C 1
ATOM 729 O O . GLN A 1 90 ? 10.114 8.600 24.391 1.00 38.88 90 GLN A O 1
ATOM 734 N N . ALA A 1 91 ? 12.116 9.574 24.243 1.00 38.28 91 ALA A N 1
ATOM 735 C CA . ALA A 1 91 ? 12.024 9.693 22.791 1.00 38.28 91 ALA A CA 1
ATOM 736 C C . ALA A 1 91 ? 12.241 8.297 22.184 1.00 38.28 91 ALA A C 1
ATOM 738 O O . ALA A 1 91 ? 13.186 7.609 22.588 1.00 38.28 91 ALA A O 1
ATOM 739 N N . PRO A 1 92 ? 11.399 7.869 21.224 1.00 35.84 92 PRO A N 1
ATOM 740 C CA . PRO A 1 92 ? 11.301 6.479 20.812 1.00 35.84 92 PRO A CA 1
ATOM 741 C C . PRO A 1 92 ? 12.677 5.976 20.407 1.00 35.84 92 PRO A C 1
ATOM 743 O O . PRO A 1 92 ? 13.280 6.460 19.442 1.00 35.84 92 PRO A O 1
ATOM 746 N N . SER A 1 93 ? 13.187 5.017 21.183 1.00 35.47 93 SER A N 1
ATOM 747 C CA . SER A 1 93 ? 14.459 4.374 20.894 1.00 35.47 93 SER A CA 1
ATOM 748 C C . SER A 1 93 ? 14.446 3.894 19.444 1.00 35.47 93 SER A C 1
ATOM 750 O O . SER A 1 93 ? 13.403 3.531 18.893 1.00 35.47 93 SER A O 1
ATOM 752 N N . ALA A 1 94 ? 15.613 3.847 18.810 1.00 36.97 94 ALA A N 1
ATOM 753 C CA . ALA A 1 94 ? 15.763 3.297 17.466 1.00 36.97 94 ALA A CA 1
ATOM 754 C C . ALA A 1 94 ? 15.235 1.844 17.332 1.00 36.97 94 ALA A C 1
ATOM 756 O O . ALA A 1 94 ? 15.098 1.357 16.210 1.00 36.97 94 ALA A O 1
ATOM 757 N N . LYS A 1 95 ? 14.843 1.180 18.436 1.00 34.62 95 LYS A N 1
ATOM 758 C CA . LYS A 1 95 ? 14.051 -0.057 18.414 1.00 34.62 95 LYS A CA 1
ATOM 759 C C . LYS A 1 95 ? 12.621 0.152 17.879 1.00 34.62 95 LYS A C 1
ATOM 761 O O . LYS A 1 95 ? 12.139 -0.718 17.168 1.00 34.62 95 LYS A O 1
ATOM 766 N N . SER A 1 96 ? 11.971 1.306 18.086 1.00 36.22 96 SER A N 1
ATOM 767 C CA . SER A 1 96 ? 10.626 1.635 17.549 1.00 36.22 96 SER A CA 1
ATOM 768 C C . SER A 1 96 ? 10.586 1.692 16.012 1.00 36.22 96 SER A C 1
ATOM 770 O O . SER A 1 96 ? 9.606 1.288 15.380 1.00 36.22 96 SER A O 1
ATOM 772 N N . LEU A 1 97 ? 11.692 2.102 15.380 1.00 36.59 97 LEU A N 1
ATOM 773 C CA . LEU A 1 97 ? 11.853 2.053 13.920 1.00 36.59 97 LEU A CA 1
ATOM 774 C C . LEU A 1 97 ? 12.179 0.642 13.395 1.00 36.59 97 LEU A C 1
ATOM 776 O O . LEU A 1 97 ? 12.003 0.390 12.201 1.00 36.59 97 LEU A O 1
ATOM 780 N N . LEU A 1 98 ? 12.603 -0.270 14.277 1.00 34.38 98 LEU A N 1
ATOM 781 C CA . LEU A 1 98 ? 12.846 -1.689 14.001 1.00 34.38 98 LEU A CA 1
ATOM 782 C C . LEU A 1 98 ? 11.666 -2.599 14.380 1.00 34.38 98 LEU A C 1
ATOM 784 O O . LEU A 1 98 ? 11.695 -3.778 14.028 1.00 34.38 98 LEU A O 1
ATOM 788 N N . PHE A 1 99 ? 10.594 -2.083 15.000 1.00 39.78 99 PHE A N 1
ATOM 789 C CA . PHE A 1 99 ? 9.330 -2.819 15.113 1.00 39.78 99 PHE A CA 1
ATOM 790 C C . PHE A 1 99 ? 8.718 -2.962 13.716 1.00 39.78 99 PHE A C 1
ATOM 792 O O . PHE A 1 99 ? 8.010 -2.088 13.199 1.00 39.78 99 PHE A O 1
ATOM 799 N N . GLY A 1 100 ? 9.083 -4.071 13.073 1.00 47.84 100 GLY A N 1
ATOM 800 C CA . GLY A 1 100 ? 8.717 -4.409 11.713 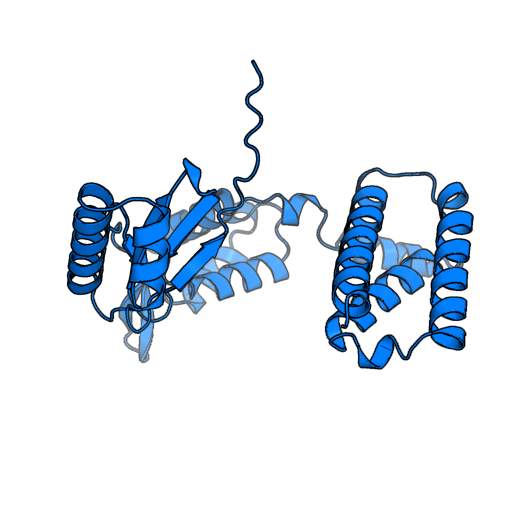1.00 47.84 100 GLY A CA 1
ATOM 801 C C . GLY A 1 100 ? 7.210 -4.337 11.501 1.00 47.84 100 GLY A C 1
ATOM 802 O O . GLY A 1 100 ? 6.405 -4.595 12.391 1.00 47.84 100 GLY A O 1
ATOM 803 N N . LYS A 1 101 ? 6.802 -4.037 10.266 1.00 52.78 101 LYS A N 1
ATOM 804 C CA . LYS A 1 101 ? 5.390 -4.071 9.844 1.00 52.78 101 LYS A CA 1
ATOM 805 C C . LYS A 1 101 ? 4.652 -5.360 10.262 1.00 52.78 101 LYS A C 1
ATOM 807 O O . LYS A 1 101 ? 3.429 -5.346 10.325 1.00 52.78 101 LYS A O 1
ATOM 812 N N . SER A 1 102 ? 5.376 -6.453 10.520 1.00 55.81 102 SER A N 1
ATOM 813 C CA . SER A 1 102 ? 4.861 -7.744 10.979 1.00 55.81 102 SER A CA 1
ATOM 814 C C . SER A 1 102 ? 4.341 -7.744 12.421 1.00 55.81 102 SER A C 1
ATOM 816 O O . SER A 1 102 ? 3.259 -8.277 12.640 1.00 55.81 102 SER A O 1
ATOM 818 N N . THR A 1 103 ? 5.040 -7.140 13.387 1.00 64.19 103 THR A N 1
ATOM 819 C CA . THR A 1 103 ? 4.629 -7.160 14.808 1.00 64.19 103 THR A CA 1
ATOM 820 C C . THR A 1 103 ? 3.417 -6.270 15.050 1.00 64.19 103 THR A C 1
ATOM 822 O O . THR A 1 103 ? 2.453 -6.692 15.676 1.00 64.19 103 THR A O 1
ATOM 825 N N . LYS A 1 104 ? 3.384 -5.090 14.419 1.00 68.06 104 LYS A N 1
ATOM 826 C CA . LYS A 1 104 ? 2.206 -4.201 14.433 1.00 68.06 104 LYS A CA 1
ATOM 827 C C . LYS A 1 104 ? 0.974 -4.858 13.809 1.00 68.06 104 LYS A C 1
ATOM 829 O O . LYS A 1 104 ? -0.138 -4.673 14.288 1.00 68.06 104 LYS A O 1
ATOM 834 N N . LYS A 1 105 ? 1.168 -5.637 12.738 1.00 69.81 105 LYS A N 1
ATOM 835 C CA . LYS A 1 105 ? 0.089 -6.405 12.105 1.00 69.81 105 LYS A CA 1
ATOM 836 C C . LYS A 1 105 ? -0.446 -7.489 13.042 1.00 69.81 105 LYS A C 1
ATOM 838 O O . LYS A 1 105 ? -1.658 -7.648 13.112 1.00 69.81 105 LYS A O 1
ATOM 843 N N . ALA A 1 106 ? 0.438 -8.223 13.717 1.00 73.75 106 ALA A N 1
ATOM 844 C CA . ALA A 1 106 ? 0.049 -9.274 14.654 1.00 73.75 106 ALA A CA 1
ATOM 845 C C . ALA A 1 106 ? -0.763 -8.701 15.823 1.00 73.75 106 ALA A C 1
ATOM 847 O O . ALA A 1 106 ? -1.885 -9.141 16.036 1.00 73.75 106 ALA A O 1
ATOM 848 N N . ALA A 1 107 ? -0.270 -7.632 16.452 1.00 75.44 107 ALA A N 1
ATOM 849 C CA . ALA A 1 107 ? -0.952 -6.926 17.537 1.00 75.44 107 ALA A CA 1
ATOM 850 C C . ALA A 1 107 ? -2.359 -6.438 17.152 1.00 75.44 107 ALA A C 1
ATOM 852 O O . ALA A 1 107 ? -3.329 -6.632 17.879 1.00 75.44 107 ALA A O 1
ATOM 853 N N . LEU A 1 108 ? -2.489 -5.822 15.970 1.00 76.25 108 LEU A N 1
ATOM 854 C CA . LEU A 1 108 ? -3.784 -5.355 15.473 1.00 76.25 108 LEU A CA 1
ATOM 855 C C . LEU A 1 108 ? -4.730 -6.518 15.135 1.00 76.25 108 LEU A C 1
ATOM 857 O O . LEU A 1 108 ? -5.939 -6.389 15.320 1.00 76.25 108 LEU A O 1
ATOM 861 N N . ALA A 1 109 ? -4.207 -7.632 14.617 1.00 77.38 109 ALA A N 1
ATOM 862 C CA . ALA A 1 109 ? -5.003 -8.821 14.325 1.00 77.38 109 ALA A CA 1
ATOM 863 C C . ALA A 1 109 ? -5.492 -9.506 15.610 1.00 77.38 109 ALA A C 1
ATOM 865 O O . ALA A 1 109 ? -6.649 -9.910 15.673 1.00 77.38 109 ALA A O 1
ATOM 866 N N . GLU A 1 110 ? -4.642 -9.579 16.632 1.00 82.38 110 GLU A N 1
ATOM 867 C CA . GLU A 1 110 ? -4.976 -10.105 17.955 1.00 82.38 110 GLU A CA 1
ATOM 868 C C . GLU A 1 110 ? -6.026 -9.238 18.653 1.00 82.38 110 GLU A C 1
ATOM 870 O O . GLU A 1 110 ? -7.056 -9.752 19.076 1.00 82.38 110 GLU A O 1
ATOM 875 N N . ALA A 1 111 ? -5.841 -7.914 18.668 1.00 83.38 111 ALA A N 1
ATOM 876 C CA . ALA A 1 111 ? -6.834 -6.985 19.203 1.00 83.38 111 ALA A CA 1
ATOM 877 C C . ALA A 1 111 ? -8.185 -7.105 18.476 1.00 83.38 111 ALA A C 1
ATOM 879 O O . ALA A 1 111 ? -9.240 -7.109 19.105 1.00 83.38 111 ALA A O 1
ATOM 880 N N . MET A 1 112 ? -8.171 -7.261 17.148 1.00 84.50 112 MET A N 1
ATOM 881 C CA . MET A 1 112 ? -9.394 -7.494 16.378 1.00 84.50 112 MET A CA 1
ATOM 882 C C . MET A 1 112 ? -10.056 -8.830 16.740 1.00 84.50 112 MET A C 1
ATOM 884 O O . MET A 1 112 ? -11.278 -8.891 16.833 1.00 84.50 112 MET A O 1
ATOM 888 N N . ALA A 1 113 ? -9.274 -9.892 16.948 1.00 85.25 113 ALA A N 1
ATOM 889 C CA . ALA A 1 113 ? -9.787 -11.195 17.363 1.00 85.25 113 ALA A CA 1
ATOM 890 C C . ALA A 1 113 ? -10.400 -11.142 18.772 1.00 85.25 113 ALA A C 1
ATOM 892 O O . ALA A 1 113 ? -11.509 -11.636 18.964 1.00 85.25 113 ALA A O 1
ATOM 893 N N . ALA A 1 114 ? -9.735 -10.476 19.720 1.00 86.75 114 ALA A N 1
ATOM 894 C CA . ALA A 1 114 ? -10.227 -10.273 21.083 1.00 86.75 114 ALA A CA 1
ATOM 895 C C . ALA A 1 114 ? -11.538 -9.469 21.124 1.00 86.75 114 ALA A C 1
ATOM 897 O O . ALA A 1 114 ? -12.409 -9.735 21.947 1.00 86.75 114 ALA A O 1
ATOM 898 N N . LEU A 1 115 ? -11.725 -8.541 20.181 1.00 88.06 115 LEU A N 1
ATOM 899 C CA . LEU A 1 115 ? -12.970 -7.789 19.990 1.00 88.06 115 LEU A CA 1
ATOM 900 C C . LEU A 1 115 ? -14.025 -8.555 19.160 1.00 88.06 115 LEU A C 1
ATOM 902 O O . LEU A 1 115 ? -14.930 -7.950 18.590 1.00 88.06 115 LEU A O 1
ATOM 906 N N . GLY A 1 116 ? -13.919 -9.883 19.045 1.00 86.00 116 GLY A N 1
ATOM 907 C CA . GLY A 1 116 ? -14.904 -10.716 18.344 1.00 86.00 116 GLY A CA 1
ATOM 908 C C . GLY A 1 116 ? -14.846 -10.611 16.816 1.00 86.00 116 GLY A C 1
ATOM 909 O O . GLY A 1 116 ? -15.832 -10.866 16.126 1.00 86.00 116 GLY A O 1
ATOM 910 N N . GLY A 1 117 ? -13.706 -10.195 16.260 1.00 84.44 117 GLY A N 1
ATOM 911 C CA . GLY A 1 117 ? -13.481 -10.076 14.818 1.00 84.44 117 GLY A CA 1
ATOM 912 C C . GLY A 1 117 ? -14.133 -8.852 14.168 1.00 84.44 117 GLY A C 1
ATOM 913 O O . GLY A 1 117 ? -14.042 -8.695 12.946 1.00 84.44 117 GLY A O 1
ATOM 914 N N . ARG A 1 118 ? -14.795 -7.989 14.950 1.00 87.75 118 ARG A N 1
ATOM 915 C CA . ARG A 1 118 ? -15.475 -6.780 14.475 1.00 87.75 118 ARG A CA 1
ATOM 916 C C . ARG A 1 118 ? -15.314 -5.648 15.479 1.00 87.75 118 ARG A C 1
ATOM 918 O O . ARG A 1 118 ? -15.794 -5.747 16.599 1.00 87.75 118 ARG A O 1
ATOM 925 N N . ALA A 1 119 ? -14.720 -4.539 15.057 1.00 86.94 119 ALA A N 1
ATOM 926 C CA . ALA A 1 119 ? -14.530 -3.390 15.933 1.00 86.94 119 ALA A CA 1
ATOM 927 C C . ALA A 1 119 ? -14.644 -2.062 15.188 1.00 86.94 119 ALA A C 1
ATOM 929 O O . ALA A 1 119 ? -14.238 -1.916 14.030 1.00 86.94 119 ALA A O 1
ATOM 930 N N . THR A 1 120 ? -15.169 -1.056 15.878 1.00 85.62 120 THR A N 1
ATOM 931 C CA . THR A 1 120 ? -14.987 0.342 15.484 1.00 85.62 120 THR A CA 1
ATOM 932 C C . THR A 1 120 ? -13.552 0.786 15.772 1.00 85.62 120 THR A C 1
ATOM 934 O O . THR A 1 120 ? -12.856 0.207 16.606 1.00 85.62 120 THR A O 1
ATOM 937 N N . GLN A 1 121 ? -13.112 1.864 15.117 1.00 80.00 121 GLN A N 1
ATOM 938 C CA . GLN A 1 121 ? -11.791 2.449 15.378 1.00 80.00 121 GLN A CA 1
ATOM 939 C C . GLN A 1 121 ? -11.608 2.792 16.871 1.00 80.00 121 GLN A C 1
ATOM 941 O O . GLN A 1 121 ? -10.565 2.493 17.440 1.00 80.00 121 GLN A O 1
ATOM 946 N N . LYS A 1 122 ? -12.648 3.343 17.514 1.00 82.44 122 LYS A N 1
ATOM 947 C CA . LYS A 1 122 ? -12.619 3.726 18.932 1.00 82.44 122 LYS A CA 1
ATOM 948 C C . LYS A 1 122 ? -12.481 2.516 19.863 1.00 82.44 122 LYS A C 1
ATOM 950 O O . LYS A 1 122 ? -11.700 2.569 20.800 1.00 82.44 122 LYS A O 1
ATOM 955 N N . GLN A 1 123 ? -13.200 1.426 19.589 1.00 86.06 123 GLN A N 1
ATOM 956 C CA . GLN A 1 123 ? -13.089 0.196 20.385 1.00 86.06 123 GLN A CA 1
ATOM 957 C C . GLN A 1 123 ? -11.688 -0.412 20.292 1.00 86.06 123 GLN A C 1
ATOM 959 O O . GLN A 1 123 ? -11.143 -0.864 21.293 1.00 86.06 123 GLN A O 1
ATOM 964 N N . LEU A 1 124 ? -11.081 -0.382 19.104 1.00 81.06 124 LEU A N 1
ATOM 965 C CA . LEU A 1 124 ? -9.712 -0.852 18.926 1.00 81.06 124 LEU A CA 1
ATOM 966 C C . LEU A 1 124 ? -8.691 0.063 19.620 1.00 81.06 124 LEU A C 1
ATOM 968 O O . LEU A 1 124 ? -7.734 -0.426 20.209 1.00 81.06 124 LEU A O 1
ATOM 972 N N . GLU A 1 125 ? -8.900 1.382 19.570 1.00 78.00 125 GLU A N 1
ATOM 973 C CA . GLU A 1 125 ? -8.099 2.365 20.312 1.00 78.00 125 GLU A CA 1
ATOM 974 C C . GLU A 1 125 ? -8.137 2.116 21.813 1.00 78.00 125 GLU A C 1
ATOM 976 O O . GLU A 1 125 ? -7.094 2.080 22.460 1.00 78.00 125 GLU A O 1
ATOM 981 N N . GLU A 1 126 ? -9.334 1.931 22.356 1.00 84.12 126 GLU A N 1
ATOM 982 C CA . GLU A 1 126 ? -9.553 1.684 23.774 1.00 84.12 126 GLU A CA 1
ATOM 983 C C . GLU A 1 126 ? -8.921 0.358 24.210 1.00 84.12 126 GLU A C 1
ATOM 985 O O . GLU A 1 126 ? -8.183 0.326 25.192 1.00 84.12 126 GLU A O 1
ATOM 990 N N . TYR A 1 127 ? -9.090 -0.704 23.416 1.00 85.06 127 TYR A N 1
ATOM 991 C CA . TYR A 1 127 ? -8.457 -1.995 23.675 1.00 85.06 127 TYR A CA 1
ATOM 992 C C . TYR A 1 127 ? -6.926 -1.900 23.700 1.00 85.06 127 TYR A C 1
ATOM 994 O O . TYR A 1 127 ? -6.289 -2.388 24.630 1.00 85.06 127 TYR A O 1
ATOM 1002 N N . LEU A 1 128 ? -6.320 -1.246 22.704 1.00 77.25 128 LEU A N 1
ATOM 1003 C CA . LEU A 1 128 ? -4.862 -1.122 22.613 1.00 77.25 128 LEU A CA 1
ATOM 1004 C C . LEU A 1 128 ? -4.275 -0.215 23.699 1.00 77.25 128 LEU A C 1
ATOM 1006 O O . LEU A 1 128 ? -3.174 -0.483 24.168 1.00 77.25 128 LEU A O 1
ATOM 1010 N N . ARG A 1 129 ? -4.996 0.828 24.131 1.00 76.62 129 ARG A N 1
ATOM 1011 C CA . ARG A 1 129 ? -4.579 1.650 25.281 1.00 76.62 129 ARG A CA 1
ATOM 1012 C C . ARG A 1 129 ? -4.626 0.869 26.590 1.00 76.62 129 ARG A C 1
ATOM 1014 O O . ARG A 1 129 ? -3.735 1.032 27.415 1.00 76.62 129 ARG A O 1
ATOM 1021 N N . ASN A 1 130 ? -5.627 0.008 26.748 1.00 78.94 130 ASN A N 1
ATOM 1022 C CA . ASN A 1 130 ? -5.800 -0.816 27.944 1.00 78.94 130 ASN A CA 1
ATOM 1023 C C . ASN A 1 130 ? -4.946 -2.095 27.918 1.00 78.94 130 ASN A C 1
ATOM 1025 O O . ASN A 1 130 ? -4.874 -2.798 28.922 1.00 78.94 130 ASN A O 1
ATOM 1029 N N . THR A 1 131 ? -4.269 -2.378 26.799 1.00 74.88 131 THR A N 1
ATOM 1030 C CA . THR A 1 131 ? -3.406 -3.554 26.622 1.00 74.88 131 THR A CA 1
ATOM 1031 C C . THR A 1 131 ? -1.992 -3.122 26.209 1.00 74.88 131 THR A C 1
ATOM 1033 O O . THR A 1 131 ? -1.575 -3.363 25.072 1.00 74.88 131 THR A O 1
ATOM 1036 N N . PRO A 1 132 ? -1.226 -2.475 27.110 1.00 61.62 132 PRO A N 1
ATOM 1037 C CA . PRO A 1 132 ? 0.075 -1.880 26.789 1.00 61.62 132 PRO A CA 1
ATOM 1038 C C . PRO A 1 132 ? 1.093 -2.896 26.248 1.00 61.62 132 PRO A C 1
ATOM 1040 O O . PRO A 1 132 ? 1.915 -2.550 25.409 1.00 61.62 132 PRO A O 1
ATOM 1043 N N . HIS A 1 133 ? 0.995 -4.172 26.630 1.00 64.31 133 HIS A N 1
ATOM 1044 C CA . HIS A 1 133 ? 1.887 -5.224 26.131 1.00 64.31 133 HIS A CA 1
ATOM 1045 C C . HIS A 1 133 ? 1.608 -5.656 24.680 1.00 64.31 133 HIS A C 1
ATOM 1047 O O . HIS A 1 133 ? 2.491 -6.230 24.044 1.00 64.31 133 HIS A O 1
ATOM 1053 N N . ALA A 1 134 ? 0.426 -5.363 24.121 1.00 61.50 134 ALA A N 1
ATOM 1054 C CA . ALA A 1 134 ? 0.027 -5.850 22.795 1.00 61.50 134 ALA A CA 1
ATOM 1055 C C . ALA A 1 134 ? 0.902 -5.289 21.660 1.00 61.50 134 ALA A C 1
ATOM 1057 O O . ALA A 1 134 ? 1.084 -5.941 20.636 1.00 61.50 134 ALA A O 1
ATOM 1058 N N . LEU A 1 135 ? 1.471 -4.090 21.825 1.00 61.28 135 LEU A N 1
ATOM 1059 C CA . LEU A 1 135 ? 2.349 -3.447 20.838 1.00 61.28 135 LEU A CA 1
ATOM 1060 C C . LEU A 1 135 ? 3.830 -3.413 21.275 1.00 61.28 135 LEU A C 1
ATOM 1062 O O . LEU A 1 135 ? 4.640 -2.773 20.602 1.00 61.28 135 LEU A O 1
ATOM 1066 N N . GLY A 1 136 ? 4.192 -4.131 22.347 1.00 62.56 136 GLY A N 1
ATOM 1067 C CA . GLY A 1 136 ? 5.495 -4.028 23.022 1.00 62.56 136 GLY A CA 1
ATOM 1068 C C . GLY A 1 136 ? 5.632 -2.727 23.823 1.00 62.56 136 GLY A C 1
ATOM 1069 O O . GLY A 1 136 ? 4.629 -2.090 24.121 1.00 62.56 136 GLY A O 1
ATOM 1070 N N . ASP A 1 137 ? 6.863 -2.284 24.109 1.00 60.19 137 ASP A N 1
ATOM 1071 C CA . ASP A 1 137 ? 7.165 -0.984 24.755 1.00 60.19 137 ASP A CA 1
ATOM 1072 C C . ASP A 1 137 ? 6.854 0.234 23.846 1.00 60.19 137 ASP A C 1
ATOM 1074 O O . ASP A 1 137 ? 7.597 1.219 23.796 1.00 60.19 137 ASP A O 1
ATOM 1078 N N . ALA A 1 138 ? 5.803 0.152 23.029 1.00 60.66 138 ALA A N 1
ATOM 1079 C CA . ALA A 1 138 ? 5.388 1.211 22.130 1.00 60.66 138 ALA A CA 1
ATOM 1080 C C . ALA A 1 138 ? 4.778 2.368 22.931 1.00 60.66 138 ALA A C 1
ATOM 1082 O O . ALA A 1 138 ? 3.814 2.190 23.672 1.00 60.66 138 ALA A O 1
ATOM 1083 N N . ASP A 1 139 ? 5.315 3.571 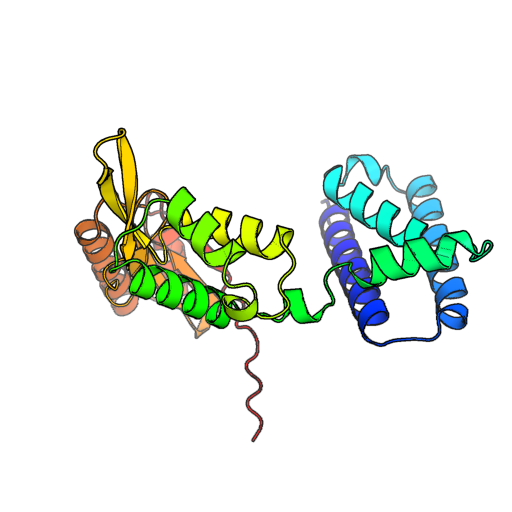22.734 1.00 62.22 139 ASP A N 1
ATOM 1084 C CA . ASP A 1 139 ? 4.734 4.788 23.294 1.00 62.22 139 ASP A CA 1
ATOM 1085 C C . ASP A 1 139 ? 3.318 5.056 22.739 1.00 62.22 139 ASP A C 1
ATOM 1087 O O . ASP A 1 139 ? 2.928 4.583 21.664 1.00 62.22 139 ASP A O 1
ATOM 1091 N N . ALA A 1 140 ? 2.531 5.842 23.480 1.00 59.16 140 ALA A N 1
ATOM 1092 C CA . ALA A 1 140 ? 1.154 6.181 23.115 1.00 59.16 140 ALA A CA 1
ATOM 1093 C C . ALA A 1 140 ? 1.047 6.804 21.708 1.00 59.16 140 ALA A C 1
ATOM 1095 O O . ALA A 1 140 ? 0.084 6.544 20.984 1.00 59.16 140 ALA A O 1
ATOM 1096 N N . GLU A 1 141 ? 2.065 7.558 21.281 1.00 63.03 141 GLU A N 1
ATOM 1097 C CA . GLU A 1 141 ? 2.144 8.142 19.939 1.00 63.03 141 GLU A CA 1
ATOM 1098 C C . GLU A 1 141 ? 2.311 7.063 18.851 1.00 63.03 141 GLU A C 1
ATOM 1100 O O . GLU A 1 141 ? 1.703 7.137 17.780 1.00 63.03 141 GLU A O 1
ATOM 1105 N N . THR A 1 142 ? 3.101 6.018 19.108 1.00 65.06 142 THR A N 1
ATOM 1106 C CA . THR A 1 142 ? 3.271 4.871 18.210 1.00 65.06 142 THR A CA 1
ATOM 1107 C C . THR A 1 142 ? 1.991 4.057 18.112 1.00 65.06 142 THR A C 1
ATOM 1109 O O . THR A 1 142 ? 1.658 3.598 17.012 1.00 65.06 142 THR A O 1
ATOM 1112 N N . ILE A 1 143 ? 1.259 3.902 19.216 1.00 62.09 143 ILE A N 1
ATOM 1113 C CA . ILE A 1 143 ? -0.059 3.260 19.237 1.00 62.09 143 ILE A CA 1
ATOM 1114 C C . ILE A 1 143 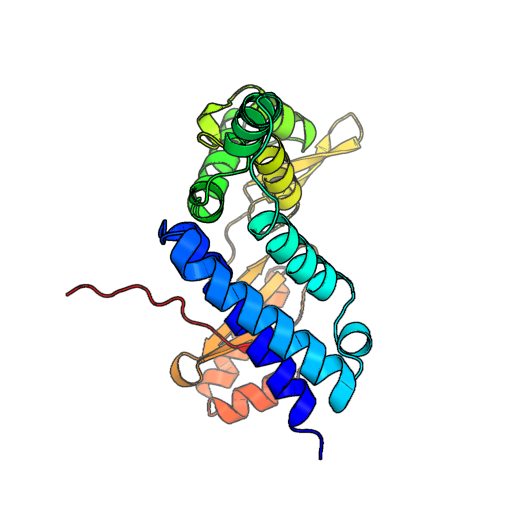? -1.027 4.069 18.366 1.00 62.09 143 ILE A C 1
ATOM 1116 O O . ILE A 1 143 ? -1.572 3.537 17.398 1.00 62.09 143 ILE A O 1
ATOM 1120 N N . GLU A 1 144 ? -1.147 5.376 18.603 1.00 63.25 144 GLU A N 1
ATOM 1121 C CA . GLU A 1 144 ? -2.024 6.264 17.835 1.00 63.25 144 GLU A CA 1
ATOM 1122 C C . GLU A 1 144 ? -1.669 6.285 16.340 1.00 63.25 144 GLU A C 1
ATOM 1124 O O . GLU A 1 144 ? -2.534 6.134 15.476 1.00 63.25 144 GLU A O 1
ATOM 1129 N N . ARG A 1 145 ? -0.380 6.372 15.999 1.00 65.56 145 ARG A N 1
ATOM 1130 C CA . ARG A 1 145 ? 0.088 6.337 14.607 1.00 65.56 145 ARG A CA 1
ATOM 1131 C C . ARG A 1 145 ? -0.178 4.983 13.942 1.00 65.56 145 ARG A C 1
ATOM 1133 O O . ARG A 1 145 ? -0.507 4.934 12.756 1.00 65.56 145 ARG A O 1
ATOM 1140 N N . SER A 1 146 ? -0.067 3.883 14.686 1.00 63.34 146 SER A N 1
ATOM 1141 C CA . SER A 1 146 ? -0.380 2.534 14.188 1.00 63.34 146 SER A CA 1
ATOM 1142 C C . SER A 1 146 ? -1.880 2.358 13.949 1.00 63.34 146 SER A C 1
ATOM 1144 O O . SER A 1 146 ? -2.282 1.720 12.977 1.00 63.34 146 SER A O 1
ATOM 1146 N N . ILE A 1 147 ? -2.704 3.012 14.761 1.00 62.75 147 ILE A N 1
ATOM 1147 C CA . ILE A 1 147 ? -4.156 3.074 14.599 1.00 62.75 147 ILE A CA 1
ATOM 1148 C C . ILE A 1 147 ? -4.547 4.007 13.450 1.00 62.75 147 ILE A C 1
ATOM 1150 O O . ILE A 1 147 ? -5.460 3.708 12.692 1.00 62.75 147 ILE A O 1
ATOM 1154 N N . GLN A 1 148 ? -3.822 5.090 13.182 1.00 62.50 148 GLN A N 1
ATOM 1155 C CA . GLN A 1 148 ? -4.038 5.843 11.941 1.00 62.50 148 GLN A CA 1
ATOM 1156 C C . GLN A 1 148 ? -3.728 4.981 10.703 1.00 62.50 148 GLN A C 1
ATOM 1158 O O . GLN A 1 148 ? -4.402 5.095 9.675 1.00 62.50 148 GLN A O 1
ATOM 1163 N N . CYS A 1 149 ? -2.775 4.048 10.814 1.00 55.94 149 CYS A N 1
ATOM 1164 C CA . CYS A 1 149 ? -2.555 2.994 9.823 1.00 55.94 149 CYS A CA 1
ATOM 1165 C C . CYS A 1 149 ? -3.623 1.884 9.835 1.00 55.94 149 CYS A C 1
ATOM 1167 O O . CYS A 1 149 ? -3.663 1.116 8.883 1.00 55.94 149 CYS A O 1
ATOM 1169 N N . PHE A 1 150 ? -4.532 1.811 10.810 1.00 56.06 150 PHE A N 1
ATOM 1170 C CA . PHE A 1 150 ? -5.710 0.930 10.768 1.00 56.06 150 PHE A CA 1
ATOM 1171 C C . PHE A 1 150 ? -6.638 1.281 9.596 1.00 56.06 150 PHE A C 1
ATOM 1173 O O . PHE A 1 150 ? -7.221 0.405 8.963 1.00 56.06 150 PHE A O 1
ATOM 1180 N N . ARG A 1 151 ? -6.683 2.567 9.208 1.00 51.66 151 ARG A N 1
ATOM 1181 C CA . ARG A 1 151 ? -7.330 3.013 7.960 1.00 51.66 151 ARG A CA 1
ATOM 1182 C C . ARG A 1 151 ? -6.590 2.561 6.700 1.00 51.66 151 ARG A C 1
ATOM 1184 O O . ARG A 1 151 ? -7.100 2.746 5.592 1.00 51.66 151 ARG A O 1
ATOM 1191 N N . ALA A 1 152 ? -5.383 2.003 6.829 1.00 53.47 152 ALA A N 1
ATOM 1192 C CA . ALA A 1 152 ? -4.722 1.342 5.722 1.00 53.47 152 ALA A CA 1
ATOM 1193 C C . ALA A 1 152 ? -5.460 0.028 5.482 1.00 53.47 152 ALA A C 1
ATOM 1195 O O . ALA A 1 152 ? -5.204 -0.995 6.112 1.00 53.47 152 ALA A O 1
ATOM 1196 N N . SER A 1 153 ? -6.359 0.097 4.510 1.00 56.81 153 SER A N 1
ATOM 1197 C CA . SER A 1 153 ? -7.099 -0.982 3.863 1.00 56.81 153 SER A CA 1
ATOM 1198 C C . SER A 1 153 ? -6.369 -2.317 3.701 1.00 56.81 153 SER A C 1
ATOM 1200 O O . SER A 1 153 ? -6.998 -3.274 3.315 1.00 56.81 153 SER A O 1
ATOM 1202 N N . GLU A 1 154 ? -5.048 -2.409 3.856 1.00 61.84 154 GLU A N 1
ATOM 1203 C CA . GLU A 1 154 ? -4.282 -3.640 3.645 1.00 61.84 154 GLU A CA 1
ATOM 1204 C C . GLU A 1 154 ? -4.576 -4.734 4.690 1.00 61.84 154 GLU A C 1
ATOM 1206 O O . GLU A 1 154 ? -4.357 -5.904 4.379 1.00 61.84 154 GLU A O 1
ATOM 1211 N N . TYR A 1 155 ? -5.096 -4.386 5.875 1.00 70.12 155 TYR A N 1
ATOM 1212 C CA . TYR A 1 155 ? -5.335 -5.345 6.969 1.00 70.12 155 TYR A CA 1
ATOM 1213 C C . TYR A 1 155 ? -6.800 -5.498 7.369 1.00 70.12 155 TYR A C 1
ATOM 1215 O O . TYR A 1 155 ? -7.209 -6.590 7.756 1.00 70.12 155 TYR A O 1
ATOM 1223 N N . PHE A 1 156 ? -7.585 -4.428 7.241 1.00 75.88 156 PHE A N 1
ATOM 1224 C CA . PHE A 1 156 ? -8.976 -4.394 7.675 1.00 75.88 156 PHE A CA 1
ATOM 1225 C C . PHE A 1 156 ? -9.885 -3.890 6.560 1.00 75.88 156 PHE A C 1
ATOM 1227 O O . PHE A 1 156 ? -9.491 -3.051 5.744 1.00 75.88 156 PHE A O 1
ATOM 1234 N N . GLU A 1 157 ? -11.101 -4.424 6.513 1.00 78.00 157 GLU A N 1
ATOM 1235 C CA . GLU A 1 157 ? -12.146 -4.001 5.589 1.00 78.00 157 GLU A CA 1
ATOM 1236 C C . GLU A 1 157 ? -13.361 -3.464 6.340 1.00 78.00 157 GLU A C 1
ATOM 1238 O O . GLU A 1 157 ? -13.645 -3.872 7.465 1.00 78.00 157 GLU A O 1
ATOM 1243 N N . LEU A 1 158 ? -14.049 -2.506 5.720 1.00 80.19 158 LEU A N 1
ATOM 1244 C CA . LEU A 1 158 ? -15.279 -1.938 6.252 1.00 80.19 158 LEU A CA 1
ATOM 1245 C C . LEU A 1 158 ? -16.401 -2.970 6.096 1.00 80.19 158 LEU A C 1
ATOM 1247 O O . LEU A 1 158 ? -16.723 -3.354 4.975 1.00 80.19 158 LEU A O 1
ATOM 1251 N N . LEU A 1 159 ? -16.990 -3.396 7.210 1.00 83.19 159 LEU A N 1
ATOM 1252 C CA . LEU A 1 159 ? -18.109 -4.341 7.226 1.00 83.19 159 LEU A CA 1
ATOM 1253 C C . LEU A 1 159 ? -19.471 -3.645 7.252 1.00 83.19 159 LEU A C 1
ATOM 1255 O O . LEU A 1 159 ? -20.481 -4.276 6.961 1.00 83.19 159 LEU A O 1
ATOM 1259 N N . GLY A 1 160 ? -19.503 -2.361 7.610 1.00 84.69 160 GLY A N 1
ATOM 1260 C CA . GLY A 1 160 ? -20.728 -1.575 7.691 1.00 84.69 160 GLY A CA 1
ATOM 1261 C C . GLY A 1 160 ? -20.632 -0.481 8.745 1.00 84.69 160 GLY A C 1
ATOM 1262 O O . GLY A 1 160 ? -19.541 0.009 9.053 1.00 84.69 160 GLY A O 1
ATOM 1263 N N . LYS A 1 161 ? -21.785 -0.105 9.296 1.00 88.25 161 LYS A N 1
ATOM 1264 C CA . LYS A 1 161 ? -21.903 0.848 10.399 1.00 88.25 161 LYS A CA 1
ATOM 1265 C C . LYS A 1 161 ? -22.583 0.191 11.601 1.00 88.25 161 LYS A C 1
ATOM 1267 O O . LYS A 1 161 ? -23.413 -0.693 11.414 1.00 88.25 161 LYS A O 1
ATOM 1272 N N . ASP A 1 162 ? -22.207 0.600 12.809 1.00 88.75 162 ASP A N 1
ATOM 1273 C CA . ASP A 1 162 ? -22.894 0.211 14.043 1.00 88.75 162 ASP A CA 1
ATOM 1274 C C . ASP A 1 162 ? -24.220 0.981 14.207 1.00 88.75 162 ASP A C 1
ATOM 1276 O O . ASP A 1 162 ? -24.562 1.845 13.394 1.00 88.75 162 ASP A O 1
ATOM 1280 N N . ALA A 1 163 ? -24.954 0.693 15.287 1.00 88.12 163 ALA A N 1
ATOM 1281 C CA . ALA A 1 163 ? -26.204 1.380 15.629 1.00 88.12 163 ALA A CA 1
ATOM 1282 C C . ALA A 1 163 ? -26.041 2.904 15.814 1.00 88.12 163 ALA A C 1
ATOM 1284 O O . ALA A 1 163 ? -27.005 3.649 15.681 1.00 88.12 163 ALA A O 1
ATOM 1285 N N . ASN A 1 164 ? -24.816 3.376 16.067 1.00 89.00 164 ASN A N 1
ATOM 1286 C CA . ASN A 1 164 ? -24.477 4.789 16.227 1.00 89.00 164 ASN A CA 1
ATOM 1287 C C . ASN A 1 164 ? -23.938 5.415 14.925 1.00 89.00 164 ASN A C 1
ATOM 1289 O O . ASN A 1 164 ? -23.376 6.512 14.950 1.00 89.00 164 ASN A O 1
ATOM 1293 N N . GLY A 1 165 ? -24.032 4.714 13.789 1.00 86.50 165 GLY A N 1
ATOM 1294 C CA . GLY A 1 165 ? -23.545 5.179 12.491 1.00 86.50 165 GLY A CA 1
ATOM 1295 C C . GLY A 1 165 ? -22.019 5.163 12.327 1.00 86.50 165 GLY A C 1
ATOM 1296 O O . GLY A 1 165 ? -21.505 5.705 11.342 1.00 86.50 165 GLY A O 1
ATOM 1297 N N . ARG A 1 166 ? -21.273 4.554 13.256 1.00 85.69 166 ARG A N 1
ATOM 1298 C CA . ARG A 1 166 ? -19.806 4.472 13.231 1.00 85.69 166 ARG A CA 1
ATOM 1299 C C . ARG A 1 166 ? -19.356 3.304 12.373 1.00 85.69 166 ARG A C 1
ATOM 1301 O O . ARG A 1 166 ? -19.902 2.213 12.457 1.00 85.69 166 ARG A O 1
ATOM 1308 N N . ASN A 1 167 ? -18.310 3.518 11.586 1.00 83.12 167 ASN A N 1
ATOM 1309 C CA . ASN A 1 167 ? -17.735 2.476 10.740 1.00 83.12 167 ASN A CA 1
ATOM 1310 C C . ASN A 1 167 ? -17.217 1.293 11.576 1.00 83.12 167 ASN A C 1
ATOM 1312 O O . ASN A 1 167 ? -16.359 1.474 12.445 1.00 83.12 167 ASN A O 1
ATOM 1316 N N . VAL A 1 168 ? -17.703 0.095 11.255 1.00 84.31 168 VAL A N 1
ATOM 1317 C CA . VAL A 1 168 ? -17.264 -1.179 11.832 1.00 84.31 168 VAL A CA 1
ATOM 1318 C C . VAL A 1 168 ? -16.343 -1.864 10.841 1.00 84.31 168 VAL A C 1
ATOM 1320 O O . VAL A 1 168 ? -16.681 -2.031 9.667 1.00 84.31 168 VAL A O 1
ATOM 1323 N N . TYR A 1 169 ? -15.180 -2.275 11.321 1.00 84.81 169 TYR A N 1
ATOM 1324 C CA . TYR A 1 169 ? -14.160 -2.934 10.526 1.00 84.81 169 TYR A CA 1
ATOM 1325 C C . TYR A 1 169 ? -13.963 -4.365 11.010 1.00 84.81 169 TYR A C 1
ATOM 1327 O O . TYR A 1 169 ? -14.206 -4.677 12.173 1.00 84.81 169 TYR A O 1
ATOM 1335 N N . GLY A 1 170 ? -13.492 -5.224 10.117 1.00 83.62 170 GLY A N 1
ATOM 1336 C CA . GLY A 1 170 ? -13.057 -6.574 10.449 1.00 83.62 170 GLY A CA 1
ATOM 1337 C C . GLY A 1 170 ? -11.837 -6.977 9.629 1.00 83.62 170 GLY A C 1
ATOM 1338 O O . GLY A 1 170 ? -11.371 -6.190 8.795 1.00 83.62 170 GLY A O 1
ATOM 1339 N N . PRO A 1 171 ? -11.287 -8.177 9.867 1.00 81.44 171 PRO A N 1
ATOM 1340 C CA . PRO A 1 171 ? -10.126 -8.665 9.139 1.00 81.44 171 PRO A CA 1
ATOM 1341 C C . PRO A 1 171 ? -10.423 -8.686 7.637 1.00 81.44 171 PRO A C 1
ATOM 1343 O O . PRO A 1 171 ? -11.418 -9.253 7.189 1.00 81.44 171 PRO A O 1
ATOM 1346 N N . ALA A 1 172 ? -9.561 -8.044 6.848 1.00 78.38 172 ALA A N 1
ATOM 1347 C CA . ALA A 1 172 ? -9.730 -8.011 5.405 1.00 78.38 172 ALA A CA 1
ATOM 1348 C C . ALA A 1 172 ? -9.581 -9.419 4.825 1.00 78.38 172 ALA A C 1
ATOM 1350 O O . ALA A 1 172 ? -8.609 -10.120 5.121 1.00 78.38 172 ALA A O 1
ATOM 1351 N N . LYS A 1 173 ? -10.487 -9.800 3.915 1.00 79.25 173 LYS A N 1
ATOM 1352 C CA . LYS A 1 173 ? -10.327 -11.046 3.157 1.00 79.25 173 LYS A CA 1
ATOM 1353 C C . LYS A 1 173 ? -8.973 -11.064 2.433 1.00 79.25 173 LYS A C 1
ATOM 1355 O O . LYS A 1 173 ? -8.586 -10.029 1.856 1.00 79.25 173 LYS A O 1
ATOM 1360 N N . PRO A 1 174 ? -8.265 -12.213 2.436 1.00 80.88 174 PRO A N 1
ATOM 1361 C CA . PRO A 1 174 ? -6.986 -12.347 1.758 1.00 80.88 174 PRO A CA 1
ATOM 1362 C C . PRO A 1 174 ? -7.140 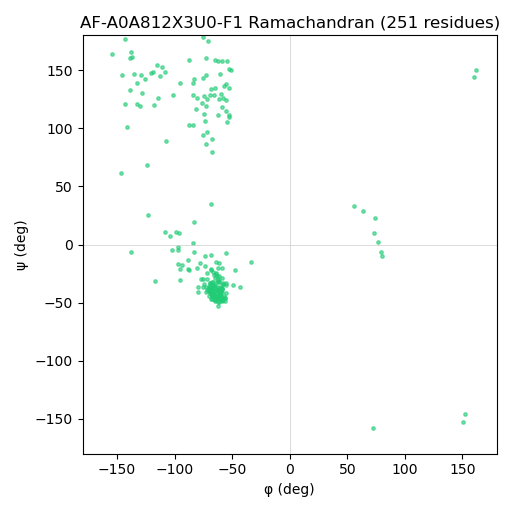-12.008 0.274 1.00 80.88 174 PRO A C 1
ATOM 1364 O O . PRO A 1 174 ? -8.113 -12.382 -0.376 1.00 80.88 174 PRO A O 1
ATOM 1367 N N . CYS A 1 175 ? -6.183 -11.248 -0.257 1.00 82.25 175 CYS A N 1
ATOM 1368 C CA . CYS A 1 175 ? -6.169 -10.910 -1.675 1.00 82.25 175 CYS A CA 1
ATOM 1369 C C . CYS A 1 175 ? -5.520 -12.047 -2.478 1.00 82.25 175 CYS A C 1
ATOM 1371 O O . CYS A 1 175 ? -4.502 -12.582 -2.028 1.00 82.25 175 CYS A O 1
ATOM 1373 N N . PRO A 1 176 ? -6.028 -12.357 -3.683 1.00 87.94 176 PRO A N 1
ATOM 1374 C CA . PRO A 1 176 ? -5.371 -13.265 -4.610 1.00 87.94 176 PRO A CA 1
ATOM 1375 C C . PRO A 1 176 ? -3.926 -12.851 -4.906 1.00 87.94 176 PRO A C 1
ATOM 1377 O O . PRO A 1 176 ? -3.543 -11.678 -4.787 1.00 87.94 176 PRO A O 1
ATOM 1380 N N . THR A 1 177 ? -3.116 -13.815 -5.341 1.00 87.69 177 THR A N 1
ATOM 1381 C CA . THR A 1 177 ? -1.730 -13.573 -5.752 1.00 87.69 177 THR A CA 1
ATOM 1382 C C . THR A 1 177 ? -1.657 -12.450 -6.784 1.00 87.69 177 THR A C 1
ATOM 1384 O O . THR A 1 177 ? -2.444 -12.388 -7.722 1.00 87.69 177 THR A O 1
ATOM 1387 N N . GLY A 1 178 ? -0.708 -11.532 -6.590 1.00 87.94 178 GLY A N 1
ATOM 1388 C CA . GLY A 1 178 ? -0.541 -10.369 -7.461 1.00 87.94 178 GLY A CA 1
ATOM 1389 C C . GLY A 1 178 ? -1.508 -9.214 -7.199 1.00 87.94 178 GLY A C 1
ATOM 1390 O O . GLY A 1 178 ? -1.259 -8.119 -7.689 1.00 87.94 178 GLY A O 1
ATOM 1391 N N . ILE A 1 179 ? -2.546 -9.383 -6.379 1.00 92.62 179 ILE A N 1
ATOM 1392 C CA . ILE A 1 179 ? -3.473 -8.299 -6.035 1.00 92.62 179 ILE A CA 1
ATOM 1393 C C . ILE A 1 179 ? -3.064 -7.648 -4.721 1.00 92.62 179 ILE A C 1
ATOM 1395 O O . ILE A 1 179 ? -2.635 -8.300 -3.764 1.00 92.62 179 ILE A O 1
ATOM 1399 N N . ARG A 1 180 ? -3.158 -6.320 -4.669 1.00 88.06 180 ARG A N 1
ATOM 1400 C CA . ARG A 1 180 ? -2.938 -5.533 -3.457 1.00 88.06 180 ARG A CA 1
ATOM 1401 C C . ARG A 1 180 ? -4.102 -4.600 -3.220 1.00 88.06 180 ARG A C 1
ATOM 1403 O O . ARG A 1 180 ? -4.473 -3.832 -4.105 1.00 88.06 180 ARG A O 1
ATOM 1410 N N . ARG A 1 181 ? -4.608 -4.632 -1.994 1.00 84.81 181 ARG A N 1
ATOM 1411 C CA . ARG A 1 181 ? -5.615 -3.702 -1.502 1.00 84.81 181 ARG A CA 1
ATOM 1412 C C . ARG A 1 181 ? -4.996 -2.321 -1.264 1.00 84.81 181 ARG A C 1
ATOM 1414 O O . ARG A 1 181 ? -3.816 -2.196 -0.921 1.00 84.81 181 ARG A O 1
ATOM 1421 N N . LYS A 1 182 ? -5.781 -1.281 -1.501 1.00 84.19 182 LYS A N 1
ATOM 1422 C CA . LYS A 1 182 ? -5.446 0.136 -1.356 1.00 84.19 182 LYS A CA 1
ATOM 1423 C C . LYS A 1 182 ? -6.612 0.862 -0.704 1.00 84.19 182 LYS A C 1
ATOM 1425 O O . LYS A 1 182 ? -7.736 0.369 -0.715 1.00 84.19 182 LYS A O 1
ATOM 1430 N N . LYS A 1 183 ? -6.329 2.046 -0.150 1.00 76.56 183 LYS A N 1
ATOM 1431 C CA . LYS A 1 183 ? -7.285 2.830 0.647 1.00 76.56 183 LYS A CA 1
ATOM 1432 C C . LYS A 1 183 ? -8.648 2.983 -0.042 1.00 76.56 183 LYS A C 1
ATOM 1434 O O . LYS A 1 183 ? -9.669 2.980 0.630 1.00 76.56 183 LYS A O 1
ATOM 1439 N N . HIS A 1 184 ? -8.639 3.087 -1.370 1.00 80.25 184 HIS A N 1
ATOM 1440 C CA . HIS A 1 184 ? -9.822 3.308 -2.199 1.00 80.25 184 HIS A CA 1
ATOM 1441 C C . HIS A 1 184 ? -10.017 2.225 -3.274 1.00 80.25 184 HIS A C 1
ATOM 1443 O O . HIS A 1 184 ? -10.586 2.512 -4.321 1.00 80.25 184 HIS A O 1
ATOM 1449 N N . GLY A 1 185 ? -9.505 1.004 -3.070 1.00 88.19 185 GLY A N 1
ATOM 1450 C CA . GLY A 1 185 ? -9.712 -0.075 -4.039 1.00 88.19 185 GLY A CA 1
ATOM 1451 C C . GLY A 1 185 ? -8.619 -1.137 -4.065 1.00 88.19 185 GLY A C 1
ATOM 1452 O O . GLY A 1 185 ? -8.018 -1.481 -3.049 1.00 88.19 185 GLY A O 1
ATOM 1453 N N . PHE A 1 186 ? -8.350 -1.664 -5.252 1.00 90.62 186 PHE A N 1
ATOM 1454 C CA . PHE A 1 186 ? -7.444 -2.777 -5.501 1.00 90.62 186 PHE A CA 1
ATOM 1455 C C . PHE A 1 186 ? -6.545 -2.470 -6.696 1.00 90.62 186 PHE A C 1
ATOM 1457 O O . PHE A 1 186 ? -6.945 -1.792 -7.634 1.00 90.62 186 PHE A O 1
ATOM 1464 N N . THR A 1 187 ? -5.314 -2.967 -6.661 1.00 95.06 187 THR A N 1
ATOM 1465 C CA . THR A 1 187 ? -4.338 -2.821 -7.751 1.00 95.06 187 THR A CA 1
ATOM 1466 C C . THR A 1 187 ? -3.691 -4.162 -8.044 1.00 95.06 187 THR A C 1
ATOM 1468 O O . THR A 1 187 ? -3.311 -4.875 -7.108 1.00 95.06 187 THR A O 1
ATOM 1471 N N . ALA A 1 188 ? -3.499 -4.472 -9.322 1.00 96.69 188 ALA A N 1
ATOM 1472 C CA . ALA A 1 188 ? -2.632 -5.561 -9.748 1.00 96.69 188 ALA A CA 1
ATOM 1473 C C . ALA A 1 188 ? -1.157 -5.164 -9.610 1.00 96.69 188 ALA A C 1
ATOM 1475 O O . ALA A 1 188 ? -0.786 -4.017 -9.864 1.00 96.69 188 ALA A O 1
ATOM 1476 N N . ARG A 1 189 ? -0.293 -6.102 -9.222 1.00 95.19 189 ARG A N 1
ATOM 1477 C CA . ARG A 1 189 ? 1.152 -5.904 -9.100 1.00 95.19 189 ARG A CA 1
ATOM 1478 C C . ARG A 1 189 ? 1.926 -7.093 -9.631 1.00 95.19 189 ARG A C 1
ATOM 1480 O O . ARG A 1 189 ? 1.685 -8.234 -9.243 1.00 95.19 189 ARG A O 1
ATOM 1487 N N . MET A 1 190 ? 2.934 -6.800 -10.442 1.00 94.69 190 MET A N 1
ATOM 1488 C CA . MET A 1 190 ? 3.843 -7.792 -10.989 1.00 94.69 190 MET A CA 1
ATOM 1489 C C . MET A 1 190 ? 5.292 -7.354 -10.830 1.00 94.69 190 MET A C 1
ATOM 1491 O O . MET A 1 190 ? 5.708 -6.316 -11.339 1.00 94.69 190 MET A O 1
ATOM 1495 N N . HIS A 1 191 ? 6.069 -8.178 -10.135 1.00 92.19 191 HIS A N 1
ATOM 1496 C CA . HIS A 1 191 ? 7.498 -7.960 -9.959 1.00 92.19 191 HIS A CA 1
ATOM 1497 C C . HIS A 1 191 ? 8.271 -8.500 -11.164 1.00 92.19 191 HIS A C 1
ATOM 1499 O O . HIS A 1 191 ? 8.106 -9.661 -11.546 1.00 92.19 191 HIS A O 1
ATOM 1505 N N . LEU A 1 192 ? 9.139 -7.661 -11.726 1.00 88.69 192 LEU A N 1
ATOM 1506 C CA . LEU A 1 192 ? 10.087 -8.023 -12.774 1.00 88.69 192 LEU A CA 1
ATOM 1507 C C . LEU A 1 192 ? 11.482 -8.054 -12.149 1.00 88.69 192 LEU A C 1
ATOM 1509 O O . LEU A 1 192 ? 12.174 -7.038 -12.095 1.00 88.69 192 LEU A O 1
ATOM 1513 N N . VAL A 1 193 ? 11.864 -9.224 -11.630 1.00 83.62 193 VAL A N 1
ATOM 1514 C CA . VAL A 1 193 ? 13.085 -9.411 -10.824 1.00 83.62 193 VAL A CA 1
ATOM 1515 C C . VAL A 1 193 ? 14.330 -8.940 -11.579 1.00 83.62 193 VAL A C 1
ATOM 1517 O O . VAL A 1 193 ? 15.071 -8.111 -11.062 1.00 83.62 193 VAL A O 1
ATOM 1520 N N . HIS A 1 194 ? 14.493 -9.367 -12.834 1.00 78.31 194 HIS A N 1
ATOM 1521 C CA . HIS A 1 194 ? 15.639 -8.997 -13.676 1.00 78.31 194 HIS A CA 1
ATOM 1522 C C . HIS A 1 194 ? 15.713 -7.500 -14.005 1.00 78.31 194 HIS A C 1
ATOM 1524 O O . HIS A 1 194 ? 16.788 -6.979 -14.277 1.00 78.31 194 HIS A O 1
ATOM 1530 N N . ALA A 1 195 ? 14.581 -6.793 -13.971 1.00 79.00 195 ALA A N 1
ATOM 1531 C CA . ALA A 1 195 ? 14.516 -5.364 -14.262 1.00 79.00 195 ALA A CA 1
ATOM 1532 C C . ALA A 1 195 ? 14.536 -4.490 -12.994 1.00 79.00 195 ALA A C 1
ATOM 1534 O O . ALA A 1 195 ? 14.483 -3.263 -13.097 1.00 79.00 195 ALA A O 1
ATOM 1535 N N . GLY A 1 196 ? 14.570 -5.093 -11.796 1.00 86.06 196 GLY A N 1
ATOM 1536 C CA . GLY A 1 196 ? 14.541 -4.361 -10.527 1.00 86.06 196 GLY A CA 1
ATOM 1537 C C . GLY A 1 196 ? 13.333 -3.426 -10.403 1.00 86.06 196 GLY A C 1
ATOM 1538 O O . GLY A 1 196 ? 13.435 -2.340 -9.825 1.00 86.06 196 GLY A O 1
ATOM 1539 N N . CYS A 1 197 ? 12.188 -3.800 -10.979 1.00 89.62 197 CYS A N 1
ATOM 1540 C CA . CYS A 1 197 ? 10.993 -2.962 -11.014 1.00 89.62 197 CYS A CA 1
ATOM 1541 C C . CYS A 1 197 ? 9.709 -3.753 -10.729 1.00 89.62 197 CYS A C 1
ATOM 1543 O O . CYS A 1 197 ? 9.685 -4.985 -10.701 1.00 89.62 197 CYS A O 1
ATOM 1545 N N . CYS A 1 198 ? 8.634 -3.021 -10.453 1.00 92.81 198 CYS A N 1
ATOM 1546 C CA . CYS A 1 198 ? 7.302 -3.558 -10.227 1.00 92.81 198 CYS A CA 1
ATOM 1547 C C . CYS A 1 198 ? 6.298 -2.790 -11.087 1.00 92.81 198 CYS A C 1
ATOM 1549 O O . CYS A 1 198 ? 6.152 -1.571 -10.952 1.00 92.81 198 CYS A O 1
ATOM 1551 N N . CYS A 1 199 ? 5.625 -3.518 -11.972 1.00 94.62 199 CYS A N 1
ATOM 1552 C CA . CYS A 1 199 ? 4.512 -3.026 -12.767 1.00 94.62 199 CYS A CA 1
ATOM 1553 C C . CYS A 1 199 ? 3.253 -3.043 -11.904 1.00 94.62 199 CYS A C 1
ATOM 1555 O O . CYS A 1 199 ? 2.905 -4.075 -11.326 1.00 94.62 199 CYS A O 1
ATOM 1557 N N . VAL A 1 200 ? 2.585 -1.899 -11.807 1.00 95.62 200 VAL A N 1
ATOM 1558 C CA . VAL A 1 200 ? 1.370 -1.713 -11.019 1.00 95.62 200 VAL A CA 1
ATOM 1559 C C . VAL A 1 200 ? 0.249 -1.338 -11.978 1.00 95.62 200 VAL A C 1
ATOM 1561 O O . VAL A 1 200 ? 0.365 -0.346 -12.693 1.00 95.62 200 VAL A O 1
ATOM 1564 N N . GLY A 1 201 ? -0.806 -2.150 -12.011 1.00 95.38 201 GLY A N 1
ATOM 1565 C CA . GLY A 1 201 ? -2.008 -1.871 -12.792 1.00 95.38 201 GLY A CA 1
ATOM 1566 C C . GLY A 1 201 ? -2.836 -0.719 -12.204 1.00 95.38 201 GLY A C 1
ATOM 1567 O O . GLY A 1 201 ? -2.509 -0.215 -11.121 1.00 95.38 201 GLY A O 1
ATOM 1568 N N . PRO A 1 202 ? -3.910 -0.310 -12.894 1.00 96.25 202 PRO A N 1
ATOM 1569 C CA . PRO A 1 202 ? -4.793 0.759 -12.441 1.00 96.25 202 PRO A CA 1
ATOM 1570 C C . PRO A 1 202 ? -5.431 0.471 -11.077 1.00 96.25 202 PRO A C 1
ATOM 1572 O O . PRO A 1 202 ? -5.551 -0.678 -10.644 1.00 96.25 202 PRO A O 1
ATOM 1575 N N . LEU A 1 203 ? -5.859 1.532 -10.389 1.00 94.12 203 LEU A N 1
ATOM 1576 C CA . LEU A 1 203 ? -6.682 1.398 -9.190 1.00 94.12 203 LEU A CA 1
ATOM 1577 C C . LEU A 1 203 ? -8.117 1.046 -9.598 1.00 94.12 203 LEU A C 1
ATOM 1579 O O . LEU A 1 203 ? -8.759 1.795 -10.332 1.00 94.12 203 LEU A O 1
ATOM 1583 N N . ARG A 1 204 ? -8.622 -0.082 -9.103 1.00 94.06 204 ARG A N 1
ATOM 1584 C CA . ARG A 1 204 ? -9.977 -0.579 -9.359 1.00 94.06 204 ARG A CA 1
ATOM 1585 C C . ARG A 1 204 ? -10.819 -0.553 -8.100 1.00 94.06 204 ARG A C 1
ATOM 1587 O O . ARG A 1 204 ? -10.314 -0.841 -7.019 1.00 94.06 204 ARG A O 1
ATOM 1594 N N . ALA A 1 205 ? -12.110 -0.273 -8.244 1.00 89.94 205 ALA A N 1
ATOM 1595 C CA . ALA A 1 205 ? -13.045 -0.332 -7.124 1.00 89.94 205 ALA A CA 1
ATOM 1596 C C . ALA A 1 205 ? -13.202 -1.767 -6.592 1.00 89.94 205 ALA A C 1
ATOM 1598 O O . ALA A 1 205 ? -13.286 -1.973 -5.383 1.00 89.94 205 ALA A O 1
ATOM 1599 N N . THR A 1 206 ? -13.181 -2.761 -7.487 1.00 90.94 206 THR A N 1
ATOM 1600 C CA . THR A 1 206 ? -13.409 -4.166 -7.142 1.00 90.94 206 THR A CA 1
ATOM 1601 C C . THR A 1 206 ? -12.148 -5.019 -7.278 1.00 90.94 206 THR A C 1
ATOM 1603 O O . THR A 1 206 ? -11.247 -4.750 -8.077 1.00 90.94 206 THR A O 1
ATOM 1606 N N . MET A 1 207 ? -12.097 -6.097 -6.493 1.00 91.19 207 MET A N 1
ATOM 1607 C CA . MET A 1 207 ? -11.034 -7.100 -6.579 1.00 91.19 207 MET A CA 1
ATOM 1608 C C . MET A 1 207 ? -11.093 -7.889 -7.895 1.00 91.19 207 MET A C 1
ATOM 1610 O O .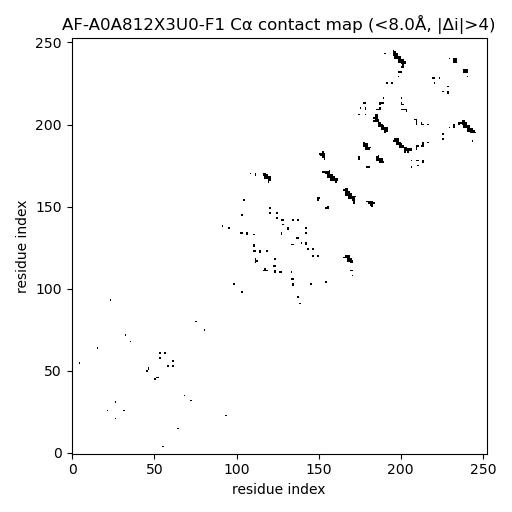 MET A 1 207 ? -10.048 -8.273 -8.422 1.00 91.19 207 MET A O 1
ATOM 1614 N N . ALA A 1 208 ? -12.294 -8.110 -8.438 1.00 93.88 208 ALA A N 1
ATOM 1615 C CA . ALA A 1 208 ? -12.496 -8.823 -9.695 1.00 93.88 208 ALA A CA 1
ATOM 1616 C C . ALA A 1 208 ? -11.849 -8.076 -10.871 1.00 93.88 208 ALA A C 1
ATOM 1618 O O . ALA A 1 208 ? -11.119 -8.676 -11.658 1.00 93.88 208 ALA A O 1
ATOM 1619 N N . ASP A 1 209 ? -12.018 -6.755 -10.937 1.00 95.44 209 ASP A N 1
ATOM 1620 C CA . ASP A 1 209 ? -11.410 -5.945 -11.996 1.00 95.44 209 ASP A CA 1
ATOM 1621 C C . ASP A 1 209 ? -9.887 -5.882 -11.861 1.00 95.44 209 ASP A C 1
ATOM 1623 O O . ASP A 1 209 ? -9.170 -6.054 -12.845 1.00 95.44 209 ASP A O 1
ATOM 1627 N N . ALA A 1 210 ? -9.369 -5.746 -10.636 1.00 95.69 210 ALA A N 1
ATOM 1628 C CA . ALA A 1 210 ? -7.926 -5.833 -10.410 1.00 95.69 210 ALA A CA 1
ATOM 1629 C C . ALA A 1 210 ? -7.367 -7.221 -10.783 1.00 95.69 210 ALA A C 1
ATOM 1631 O O . ALA A 1 210 ? -6.218 -7.338 -11.205 1.00 95.69 210 ALA A O 1
ATOM 1632 N N . SER A 1 211 ? -8.170 -8.281 -10.660 1.00 95.31 211 SER A N 1
ATOM 1633 C CA . SER A 1 211 ? -7.781 -9.636 -11.071 1.00 95.31 211 SER A CA 1
ATOM 1634 C C . SER A 1 211 ? -7.692 -9.771 -12.591 1.00 95.31 211 SER A C 1
ATOM 1636 O O . SER A 1 211 ? -6.731 -10.364 -13.084 1.00 95.31 211 SER A O 1
ATOM 1638 N N . LYS A 1 212 ? -8.611 -9.146 -13.341 1.00 97.31 212 LYS A N 1
ATOM 1639 C CA . LYS A 1 212 ? -8.511 -9.029 -14.808 1.00 97.31 212 LYS A CA 1
ATOM 1640 C C . LYS A 1 212 ? -7.241 -8.279 -15.213 1.00 97.31 212 LYS A C 1
ATOM 1642 O O . LYS A 1 212 ? -6.494 -8.749 -16.067 1.00 97.31 212 LYS A O 1
ATOM 1647 N N . ASP A 1 213 ? -6.939 -7.173 -14.532 1.00 97.19 213 ASP A N 1
ATOM 1648 C CA . ASP A 1 213 ? -5.710 -6.411 -14.768 1.00 97.19 213 ASP A CA 1
ATOM 1649 C C . ASP A 1 213 ? -4.447 -7.258 -14.511 1.00 97.19 213 ASP A C 1
ATOM 1651 O O . ASP A 1 213 ? -3.458 -7.168 -15.241 1.00 97.19 213 ASP A O 1
ATOM 1655 N N . TYR A 1 214 ? -4.458 -8.117 -13.487 1.00 97.31 214 TYR A N 1
ATOM 1656 C CA . TYR A 1 214 ? -3.338 -9.016 -13.214 1.00 97.31 214 TYR A CA 1
ATOM 1657 C C . TYR A 1 214 ? -3.192 -10.117 -14.271 1.00 97.31 214 TYR A C 1
ATOM 1659 O O . TYR A 1 214 ? -2.067 -10.428 -14.672 1.00 97.31 214 TYR A O 1
ATOM 1667 N N . ALA A 1 215 ? -4.304 -10.671 -14.761 1.00 96.75 215 ALA A N 1
ATOM 1668 C CA . ALA A 1 215 ? -4.295 -11.606 -15.882 1.00 96.75 215 ALA A CA 1
ATOM 1669 C C . ALA A 1 215 ? -3.709 -10.951 -17.144 1.00 96.75 215 ALA A C 1
ATOM 1671 O O . ALA A 1 215 ? -2.847 -11.545 -17.791 1.00 96.75 215 ALA A O 1
ATOM 1672 N N . GLN A 1 216 ? -4.068 -9.693 -17.422 1.00 97.25 216 GLN A N 1
ATOM 1673 C CA . GLN A 1 216 ? -3.502 -8.914 -18.526 1.00 97.25 216 GLN A CA 1
ATOM 1674 C C . GLN A 1 216 ? -1.983 -8.742 -18.391 1.00 97.25 216 GLN A C 1
ATOM 1676 O O . GLN A 1 216 ? -1.240 -8.981 -19.343 1.00 97.25 216 GLN A O 1
ATOM 1681 N N . LEU A 1 217 ? -1.494 -8.381 -17.197 1.00 96.38 217 LEU A N 1
ATOM 1682 C CA . LEU A 1 217 ? -0.054 -8.280 -16.937 1.00 96.38 217 LEU A CA 1
ATOM 1683 C C . LEU A 1 217 ? 0.664 -9.619 -17.155 1.00 96.38 217 LEU A C 1
ATOM 1685 O O . LEU A 1 217 ? 1.791 -9.630 -17.650 1.00 96.38 217 LEU A O 1
ATOM 1689 N N . ARG A 1 218 ? 0.033 -10.746 -16.793 1.00 96.62 218 ARG A N 1
ATOM 1690 C CA . ARG A 1 218 ? 0.595 -12.089 -17.020 1.00 96.62 218 ARG A CA 1
ATOM 1691 C C . ARG A 1 218 ? 0.662 -12.422 -18.502 1.00 96.62 218 ARG A C 1
ATOM 1693 O O . ARG A 1 218 ? 1.705 -12.895 -18.943 1.00 96.62 218 ARG A O 1
ATOM 1700 N N . ALA A 1 219 ? -0.405 -12.139 -19.244 1.00 97.00 219 ALA A N 1
ATOM 1701 C CA . ALA A 1 219 ? -0.449 -12.339 -20.686 1.00 97.00 219 ALA A CA 1
ATOM 1702 C C . ALA A 1 219 ? 0.647 -11.523 -21.384 1.00 97.00 219 ALA A C 1
ATOM 1704 O O . ALA A 1 219 ? 1.430 -12.073 -22.152 1.00 97.00 219 ALA A O 1
ATOM 1705 N N . TRP A 1 220 ? 0.794 -10.239 -21.041 1.00 97.00 220 TRP A N 1
ATOM 1706 C CA . TRP A 1 220 ? 1.872 -9.421 -21.595 1.00 97.00 220 TRP A CA 1
ATOM 1707 C C . TRP A 1 220 ? 3.251 -9.948 -21.224 1.00 97.00 220 TRP A C 1
ATOM 1709 O O . TRP A 1 220 ? 4.094 -10.082 -22.098 1.00 97.00 220 TRP A O 1
ATOM 1719 N N . ARG A 1 221 ? 3.489 -10.307 -19.959 1.00 94.81 221 ARG A N 1
ATOM 1720 C CA . ARG A 1 221 ? 4.783 -10.864 -19.541 1.00 94.81 221 ARG A CA 1
ATOM 1721 C C . ARG A 1 221 ? 5.161 -12.137 -20.305 1.00 94.81 221 ARG A C 1
ATOM 1723 O O . ARG A 1 221 ? 6.348 -12.368 -20.496 1.00 94.81 221 ARG A O 1
ATOM 1730 N N . ALA A 1 222 ? 4.184 -12.955 -20.689 1.00 95.25 222 ALA A N 1
ATOM 1731 C CA . ALA A 1 222 ? 4.424 -14.148 -21.495 1.00 95.25 222 ALA A CA 1
ATOM 1732 C C . ALA A 1 222 ? 4.704 -13.818 -22.973 1.00 95.25 222 ALA A C 1
ATOM 1734 O O . ALA A 1 222 ? 5.438 -14.551 -23.623 1.00 95.25 222 ALA A O 1
ATOM 1735 N N . ALA A 1 223 ? 4.139 -12.724 -23.489 1.00 95.75 223 ALA A N 1
ATOM 1736 C CA . ALA A 1 223 ? 4.188 -12.375 -24.908 1.00 95.75 223 ALA A CA 1
ATOM 1737 C C . ALA A 1 223 ? 5.310 -11.397 -25.300 1.00 95.75 223 ALA A C 1
ATOM 1739 O O . ALA A 1 223 ? 5.646 -11.315 -26.477 1.00 95.75 223 ALA A O 1
ATOM 1740 N N . MET A 1 224 ? 5.862 -10.616 -24.365 1.00 96.06 224 MET A N 1
ATOM 1741 C CA . MET A 1 224 ? 6.826 -9.553 -24.686 1.00 96.06 224 MET A CA 1
ATOM 1742 C C . MET A 1 224 ? 7.989 -9.477 -23.696 1.00 96.06 224 MET A C 1
ATOM 1744 O O . MET A 1 224 ? 7.907 -9.938 -22.554 1.00 96.06 224 MET A O 1
ATOM 1748 N N . SER A 1 225 ? 9.080 -8.834 -24.117 1.00 93.75 225 SER A N 1
ATOM 1749 C CA . SER A 1 225 ? 10.250 -8.632 -23.263 1.00 93.75 225 SER A CA 1
ATOM 1750 C C . SER A 1 225 ? 9.938 -7.723 -22.067 1.00 93.75 225 SER A C 1
ATOM 1752 O O . SER A 1 225 ? 9.035 -6.885 -22.092 1.00 93.75 225 SER A O 1
ATOM 1754 N N . GLY A 1 226 ? 10.748 -7.805 -21.006 1.00 90.38 226 GLY A N 1
ATOM 1755 C CA . GLY A 1 226 ? 10.569 -6.953 -19.823 1.00 90.38 226 GLY A CA 1
ATOM 1756 C C . GLY A 1 226 ? 10.618 -5.447 -20.130 1.00 90.38 226 GLY A C 1
ATOM 1757 O O . GLY A 1 226 ? 9.889 -4.669 -19.515 1.00 90.38 226 GLY A O 1
ATOM 1758 N N . LYS A 1 227 ? 11.435 -5.019 -21.105 1.00 91.81 227 LYS A N 1
ATOM 1759 C CA . LYS A 1 227 ? 11.512 -3.610 -21.536 1.00 91.81 227 LYS A CA 1
ATOM 1760 C C . LYS A 1 227 ? 10.237 -3.171 -22.262 1.00 91.81 227 LYS A C 1
ATOM 1762 O O . LYS A 1 227 ? 9.763 -2.060 -22.026 1.00 91.81 227 LYS A O 1
ATOM 1767 N N . GLU A 1 228 ? 9.684 -4.027 -23.117 1.00 94.12 228 GLU A N 1
ATOM 1768 C CA . GLU A 1 228 ? 8.426 -3.765 -23.826 1.00 94.12 228 GLU A CA 1
ATOM 1769 C C . GLU A 1 228 ? 7.246 -3.737 -22.866 1.00 94.12 228 GLU A C 1
ATOM 1771 O O . GLU A 1 228 ? 6.465 -2.791 -22.904 1.00 94.12 228 GLU A O 1
ATOM 1776 N N . LEU A 1 229 ? 7.195 -4.672 -21.915 1.00 94.44 229 LEU A N 1
ATOM 1777 C CA . LEU A 1 229 ? 6.185 -4.689 -20.862 1.00 94.44 229 LEU A CA 1
ATOM 1778 C C . LEU A 1 229 ? 6.185 -3.385 -20.057 1.00 94.44 229 LEU A C 1
ATOM 1780 O O . LEU A 1 229 ? 5.130 -2.808 -19.807 1.00 94.44 229 LEU A O 1
ATOM 1784 N N . ILE A 1 230 ? 7.360 -2.870 -19.683 1.00 93.88 230 ILE A N 1
ATOM 1785 C CA . ILE A 1 230 ? 7.475 -1.581 -18.982 1.00 93.88 230 ILE A CA 1
ATOM 1786 C C . ILE A 1 230 ? 6.918 -0.435 -19.836 1.00 93.88 230 ILE A C 1
ATOM 1788 O O . ILE A 1 230 ? 6.199 0.418 -19.310 1.00 93.88 230 ILE A O 1
ATOM 1792 N N . LYS A 1 231 ? 7.241 -0.395 -21.136 1.00 94.69 231 LYS A N 1
ATOM 1793 C CA . LYS A 1 231 ? 6.700 0.617 -22.058 1.00 94.69 231 LYS A CA 1
ATOM 1794 C C . LYS A 1 231 ? 5.179 0.494 -22.177 1.00 94.69 231 LYS A C 1
ATOM 1796 O O . LYS A 1 231 ? 4.495 1.510 -22.099 1.00 94.69 231 LYS A O 1
ATOM 1801 N N . GLN A 1 232 ? 4.665 -0.727 -22.299 1.00 96.44 232 GLN A N 1
ATOM 1802 C CA . GLN A 1 232 ? 3.238 -1.005 -22.420 1.00 96.44 232 GLN A CA 1
ATOM 1803 C C . GLN A 1 232 ? 2.471 -0.582 -21.163 1.00 96.44 232 GLN A C 1
ATOM 1805 O O . GLN A 1 232 ? 1.478 0.133 -21.256 1.00 96.44 232 GLN A O 1
ATOM 1810 N N . VAL A 1 233 ? 2.979 -0.918 -19.973 1.00 95.50 233 VAL A N 1
ATOM 1811 C CA . VAL A 1 233 ? 2.375 -0.516 -18.692 1.00 95.50 233 VAL A CA 1
ATOM 1812 C C . VAL A 1 233 ? 2.352 1.003 -18.529 1.00 95.50 233 VAL A C 1
ATOM 1814 O O . VAL A 1 233 ? 1.378 1.536 -18.019 1.00 95.50 233 VAL A O 1
ATOM 1817 N N . ARG A 1 234 ? 3.375 1.729 -18.994 1.00 94.50 234 ARG A N 1
ATOM 1818 C CA . ARG A 1 234 ? 3.379 3.205 -18.949 1.00 94.50 234 ARG A CA 1
ATOM 1819 C C . ARG A 1 234 ? 2.329 3.851 -19.854 1.00 94.50 234 ARG A C 1
ATOM 1821 O O . ARG A 1 234 ? 1.967 4.995 -19.611 1.00 94.50 234 ARG A O 1
ATOM 1828 N N . ARG A 1 235 ? 1.875 3.147 -20.892 1.00 96.12 235 ARG A N 1
ATOM 1829 C CA . ARG A 1 235 ? 0.801 3.602 -21.789 1.00 96.12 235 ARG A CA 1
ATOM 1830 C C . ARG A 1 235 ? -0.587 3.208 -21.285 1.00 96.12 235 ARG A C 1
ATOM 1832 O O . ARG A 1 235 ? -1.585 3.703 -21.795 1.00 96.12 235 ARG A O 1
ATOM 1839 N N . TRP A 1 236 ? -0.663 2.316 -20.302 1.00 96.44 236 TRP A N 1
ATOM 1840 C CA . TRP A 1 236 ? -1.926 1.843 -19.761 1.00 96.44 236 TRP A CA 1
ATOM 1841 C C . TRP A 1 236 ? -2.486 2.848 -18.750 1.00 96.44 236 TRP A C 1
ATOM 1843 O O . TRP A 1 236 ? -1.871 3.118 -17.720 1.00 96.44 236 TRP A O 1
ATOM 1853 N N . ASN A 1 237 ? -3.655 3.417 -19.056 1.00 95.25 237 ASN A N 1
ATOM 1854 C CA . ASN A 1 237 ? -4.252 4.490 -18.263 1.00 95.25 237 ASN A CA 1
ATOM 1855 C C . ASN A 1 237 ? -4.414 4.105 -16.779 1.00 95.25 237 ASN A C 1
ATOM 1857 O O . ASN A 1 237 ? -5.040 3.097 -16.457 1.00 95.25 237 ASN A O 1
ATOM 1861 N N . GLY A 1 238 ? -3.853 4.919 -15.881 1.00 90.62 238 GLY A N 1
ATOM 1862 C CA . GLY A 1 238 ? -3.864 4.697 -14.430 1.00 90.62 238 GLY A CA 1
ATOM 1863 C C . GLY A 1 238 ? -2.832 3.686 -13.909 1.00 90.62 238 GLY A C 1
ATOM 1864 O O . GLY A 1 238 ? -2.679 3.549 -12.693 1.00 90.62 238 GLY A O 1
ATOM 1865 N N . ALA A 1 239 ? -2.100 2.999 -14.788 1.00 95.44 239 ALA A N 1
ATOM 1866 C CA . ALA A 1 239 ? -1.015 2.098 -14.417 1.00 95.44 239 ALA A CA 1
ATOM 1867 C C . ALA A 1 239 ? 0.322 2.849 -14.294 1.00 95.44 239 ALA A C 1
ATOM 1869 O O . ALA A 1 239 ? 0.516 3.938 -14.832 1.00 95.44 239 ALA A O 1
ATOM 1870 N N . HIS A 1 240 ? 1.273 2.275 -13.557 1.00 94.81 240 HIS A N 1
ATOM 1871 C CA . HIS A 1 240 ? 2.601 2.863 -13.386 1.00 94.81 240 HIS A CA 1
ATOM 1872 C C . HIS A 1 240 ? 3.667 1.807 -13.077 1.00 94.81 240 HIS A C 1
ATOM 1874 O O . HIS A 1 240 ? 3.379 0.674 -12.693 1.00 94.81 240 HIS A O 1
ATOM 1880 N N . VAL A 1 241 ? 4.937 2.189 -13.231 1.00 93.38 241 VAL A N 1
ATOM 1881 C CA . VAL A 1 241 ? 6.087 1.331 -12.916 1.00 93.38 241 VAL A CA 1
ATOM 1882 C C . VAL A 1 241 ? 6.861 1.939 -11.757 1.00 93.38 241 VAL A C 1
ATOM 1884 O O . VAL A 1 241 ? 7.279 3.093 -11.812 1.00 93.38 241 VAL A O 1
ATOM 1887 N N . THR A 1 242 ? 7.073 1.147 -10.711 1.00 90.75 242 THR A N 1
ATOM 1888 C CA . THR A 1 242 ? 7.851 1.538 -9.531 1.00 90.75 242 THR A CA 1
ATOM 1889 C C . THR A 1 242 ? 9.185 0.807 -9.504 1.00 90.75 242 THR A C 1
ATOM 1891 O O . THR A 1 242 ? 9.298 -0.325 -9.977 1.00 90.75 242 THR A O 1
ATOM 1894 N N . ARG A 1 243 ? 10.223 1.440 -8.947 1.00 84.38 243 ARG A N 1
ATOM 1895 C CA . ARG A 1 243 ? 11.507 0.768 -8.724 1.00 84.38 243 ARG A CA 1
ATOM 1896 C C . ARG A 1 243 ? 11.361 -0.187 -7.543 1.00 84.38 243 ARG A C 1
ATOM 1898 O O . ARG A 1 243 ? 10.912 0.214 -6.471 1.00 84.38 243 ARG A O 1
ATOM 1905 N N . TYR A 1 244 ? 11.742 -1.441 -7.740 1.00 66.38 244 TYR A N 1
ATOM 1906 C CA . TYR A 1 244 ? 11.785 -2.428 -6.676 1.00 66.38 244 TYR A CA 1
ATOM 1907 C C . TYR A 1 244 ? 13.156 -2.338 -6.009 1.00 66.38 244 TYR A C 1
ATOM 1909 O O . TYR A 1 244 ? 14.158 -2.789 -6.556 1.00 66.38 244 TYR A O 1
ATOM 1917 N N . VAL A 1 245 ? 13.210 -1.716 -4.831 1.00 55.75 245 VAL A N 1
ATOM 1918 C CA . VAL A 1 245 ? 14.387 -1.817 -3.965 1.00 55.75 245 VAL A CA 1
ATOM 1919 C C . VAL A 1 245 ? 14.217 -3.105 -3.176 1.00 55.75 245 VAL A C 1
ATOM 1921 O O . VAL A 1 245 ? 13.399 -3.168 -2.257 1.00 55.75 245 VAL A O 1
ATOM 1924 N N . ARG A 1 246 ? 14.945 -4.154 -3.568 1.00 51.62 246 ARG A N 1
ATOM 1925 C CA . ARG A 1 246 ? 15.082 -5.345 -2.732 1.00 51.62 246 ARG A CA 1
ATOM 1926 C C . ARG A 1 246 ? 15.774 -4.867 -1.454 1.00 51.62 246 ARG A C 1
ATOM 1928 O O . ARG A 1 246 ? 16.915 -4.419 -1.514 1.00 51.62 246 ARG A O 1
ATOM 1935 N N . ALA A 1 247 ? 15.071 -4.874 -0.322 1.00 41.81 247 ALA A N 1
ATOM 1936 C CA . ALA A 1 247 ? 15.762 -4.851 0.960 1.00 41.81 247 ALA A CA 1
ATOM 1937 C C . ALA A 1 247 ? 16.652 -6.094 0.943 1.00 41.81 247 ALA A C 1
ATOM 1939 O O . ALA A 1 247 ? 16.131 -7.192 0.729 1.00 41.81 247 ALA A O 1
ATOM 1940 N N . ALA A 1 248 ? 17.968 -5.907 1.028 1.00 35.72 248 ALA A N 1
ATOM 1941 C CA . ALA A 1 248 ? 18.899 -7.012 1.154 1.00 35.72 248 ALA A CA 1
ATOM 1942 C C . ALA A 1 248 ? 18.444 -7.834 2.365 1.00 35.72 248 ALA A C 1
ATOM 1944 O O . ALA A 1 248 ? 18.547 -7.386 3.502 1.00 35.72 248 ALA A O 1
ATOM 1945 N N . ARG A 1 249 ? 17.833 -8.993 2.113 1.00 37.66 249 ARG A N 1
ATOM 1946 C CA . ARG A 1 249 ? 17.859 -10.062 3.098 1.00 37.66 249 ARG A CA 1
ATOM 1947 C C . ARG A 1 249 ? 19.277 -10.586 2.991 1.00 37.66 249 ARG A C 1
ATOM 1949 O O . ARG A 1 249 ? 19.636 -11.056 1.914 1.00 37.66 249 ARG A O 1
ATOM 1956 N N . GLY A 1 250 ? 20.064 -10.378 4.043 1.00 33.56 250 GLY A N 1
ATOM 1957 C CA . GLY A 1 250 ? 21.313 -11.097 4.218 1.00 33.56 250 GLY A CA 1
ATOM 1958 C C . GLY A 1 250 ? 20.992 -12.578 4.102 1.00 33.56 250 GLY A C 1
ATOM 1959 O O . GLY A 1 250 ? 20.231 -13.118 4.899 1.00 33.56 250 GLY A O 1
ATOM 1960 N N . SER A 1 251 ? 21.446 -13.174 3.014 1.00 29.39 251 SER A N 1
ATOM 1961 C CA . SER A 1 251 ? 21.807 -14.577 2.987 1.00 29.39 251 SER A CA 1
ATOM 1962 C C . SER A 1 251 ? 23.146 -14.642 3.710 1.00 29.39 251 SER A C 1
ATOM 1964 O O . SER A 1 251 ? 24.171 -14.309 3.120 1.00 29.39 251 SER A O 1
ATOM 1966 N N . GLU A 1 252 ? 23.087 -14.915 5.010 1.00 31.81 252 GLU A N 1
ATOM 1967 C CA . GLU A 1 252 ? 24.171 -15.610 5.697 1.00 31.81 252 GLU A CA 1
ATOM 1968 C C . GLU A 1 252 ? 24.061 -17.068 5.238 1.00 31.81 252 GLU A C 1
ATOM 1970 O O . GLU A 1 252 ? 23.081 -17.751 5.547 1.00 31.81 252 GLU A O 1
ATOM 1975 N N . GLU A 1 253 ? 24.989 -17.461 4.369 1.00 29.77 253 GLU A N 1
ATOM 1976 C CA . GLU A 1 253 ? 25.579 -18.801 4.395 1.00 29.77 253 GLU A CA 1
ATOM 1977 C C . GLU A 1 253 ? 26.838 -18.720 5.259 1.00 29.77 253 GLU A C 1
ATOM 1979 O O . GLU A 1 253 ? 27.513 -17.662 5.190 1.00 29.77 253 GLU A O 1
#

Secondary structure (DSSP, 8-state):
--HHHHHHHHHHHHHHHHHHHHHHTT--HHHHHHHHHHHHHHHHHHHHHH--TTTSS-HHHHHHHHHHHHHHH-----THHHHHHHHHHTS--TTTTTS-HHHHHHHHHHHHHHTTT-EEHHHHHHHHHH-GGGGSS--HHHHHHHHHGGGSTTTEEEEEE-TTSPEEEEEPPPPPTTEEEETTEEEEEEEEGGGTEEEE---BSSHHHHHHHHHHHHHHHHHS-HHHHHHHHHHSTT-EEEE----------

Nearest PDB structures (foldseek):
  6el8-assembly1_A  TM=6.690E-01  e=9.713E-01  Homo sapiens
  2c6y-assembly1_A  TM=6.203E-01  e=6.445E-01  Homo sapiens
  8bzm-assembly1_I-2  TM=6.297E-01  e=1.092E+00  Homo sapiens
  1xma-assembly1_A  TM=5.430E-01  e=6.834E-01  Acetivibrio thermocellus
  1xma-assembly1_B-2  TM=5.777E-01  e=1.158E+00  Acetivibrio thermocellus

Sequence (253 aa):
MAPARDLQHRARKLLLKALTAWRSHGFDCDAIRHILEHVQRQIRDFEQRAGQLHLAASAKVWLAIQKALTSLLQPRQTEEGEVAIQRLRQAPSAKSLLFGKSTKKAALAEAMAALGGRATQKQLEEYLRNTPHALGDADAETIERSIQCFRASEYFELLGKDANGRNVYGPAKPCPTGIRRKKHGFTARMHLVHAGCCCVGPLRATMADASKDYAQLRAWRAAMSGKELIKQVRRWNGAHVTRYVRAARGSEE